Protein AF-A0A373NDH8-F1 (afdb_monomer_lite)

Structure (mmCIF, N/CA/C/O backbone):
data_AF-A0A373NDH8-F1
#
_entry.id   AF-A0A373NDH8-F1
#
loop_
_atom_site.group_PDB
_atom_site.id
_atom_site.type_symbol
_atom_site.label_atom_id
_atom_site.label_alt_id
_atom_site.label_comp_id
_atom_site.label_asym_id
_atom_site.label_entity_id
_atom_site.label_seq_id
_atom_site.pdbx_PDB_ins_code
_atom_site.Cartn_x
_atom_site.Cartn_y
_atom_site.Cartn_z
_atom_site.occupancy
_atom_site.B_iso_or_equiv
_atom_site.auth_seq_id
_atom_site.auth_comp_id
_atom_site.auth_asym_id
_atom_site.auth_atom_id
_atom_site.pdbx_PDB_model_num
ATOM 1 N N . MET A 1 1 ? 8.570 -8.769 16.911 1.00 37.03 1 MET A N 1
ATOM 2 C CA . MET A 1 1 ? 7.846 -8.116 15.784 1.00 37.03 1 MET A CA 1
ATOM 3 C C . MET A 1 1 ? 8.647 -6.934 15.225 1.00 37.03 1 MET A C 1
ATOM 5 O O . MET A 1 1 ? 8.693 -5.875 15.846 1.00 37.03 1 MET A O 1
ATOM 9 N N . LYS A 1 2 ? 9.299 -7.132 14.069 1.00 35.00 2 LYS A N 1
ATOM 10 C CA . LYS A 1 2 ? 10.273 -6.233 13.402 1.00 35.00 2 LYS A CA 1
ATOM 11 C C . LYS A 1 2 ? 9.655 -5.048 12.614 1.00 35.00 2 LYS A C 1
ATOM 13 O O . LYS A 1 2 ? 10.381 -4.286 11.983 1.00 35.00 2 LYS A O 1
ATOM 18 N N . GLU A 1 3 ? 8.338 -4.856 12.656 1.00 46.66 3 GLU A N 1
ATOM 19 C CA . GLU A 1 3 ? 7.591 -3.987 11.721 1.00 46.66 3 GLU A CA 1
ATOM 20 C C . GLU A 1 3 ? 7.877 -2.482 11.848 1.00 46.66 3 GLU A C 1
ATOM 22 O O . GLU A 1 3 ? 7.981 -1.783 10.847 1.00 46.66 3 GLU A O 1
ATOM 27 N N . GLY A 1 4 ? 8.034 -1.961 13.070 1.00 38.38 4 GLY A N 1
ATOM 28 C CA . GLY A 1 4 ? 8.279 -0.525 13.276 1.00 38.38 4 GLY A CA 1
ATOM 29 C C . GLY A 1 4 ? 9.714 -0.094 12.956 1.00 38.38 4 GLY A C 1
ATOM 30 O O . GLY A 1 4 ? 9.939 1.026 12.505 1.00 38.38 4 GLY A O 1
ATOM 31 N N . LYS A 1 5 ? 10.686 -0.995 13.155 1.00 36.66 5 LYS A N 1
ATOM 32 C CA . LYS A 1 5 ? 12.106 -0.735 12.865 1.00 36.66 5 LYS A CA 1
ATOM 33 C C . LYS A 1 5 ? 12.417 -0.865 11.372 1.00 36.66 5 LYS A C 1
ATOM 35 O O . LYS A 1 5 ? 13.258 -0.120 10.881 1.00 36.66 5 LYS A O 1
ATOM 40 N N . ARG A 1 6 ? 11.719 -1.749 10.641 1.00 44.56 6 ARG A N 1
ATOM 41 C CA . ARG A 1 6 ? 11.892 -1.872 9.186 1.00 44.56 6 ARG A CA 1
ATOM 42 C C . ARG A 1 6 ? 11.473 -0.598 8.461 1.00 44.56 6 ARG A C 1
ATOM 44 O O . ARG A 1 6 ? 12.276 -0.113 7.692 1.00 44.56 6 ARG A O 1
ATOM 51 N N . ILE A 1 7 ? 10.324 0.009 8.768 1.00 46.66 7 ILE A N 1
ATOM 52 C CA . ILE A 1 7 ? 9.865 1.237 8.082 1.00 46.66 7 ILE A CA 1
ATOM 53 C C . ILE A 1 7 ? 10.746 2.458 8.419 1.00 46.66 7 ILE A C 1
ATOM 55 O O . ILE A 1 7 ? 11.041 3.263 7.540 1.00 46.66 7 ILE A O 1
ATOM 59 N N . LYS A 1 8 ? 11.253 2.570 9.659 1.00 39.09 8 LYS A N 1
ATOM 60 C CA . LYS A 1 8 ? 12.202 3.637 10.042 1.00 39.09 8 LYS A CA 1
ATOM 61 C C . LYS A 1 8 ? 13.568 3.523 9.346 1.00 39.09 8 LYS A C 1
ATOM 63 O O . LYS A 1 8 ? 14.155 4.554 9.039 1.00 39.09 8 LYS A O 1
ATOM 68 N N . LYS A 1 9 ? 14.050 2.307 9.046 1.00 37.38 9 LYS A N 1
ATOM 69 C CA . LYS A 1 9 ? 15.328 2.084 8.335 1.00 37.38 9 LYS A CA 1
ATOM 70 C C . LYS A 1 9 ? 15.339 2.561 6.875 1.00 37.38 9 LYS A C 1
ATOM 72 O O . LYS A 1 9 ? 16.407 2.632 6.290 1.00 37.38 9 LYS A O 1
ATOM 77 N N . TRP A 1 10 ? 14.192 2.905 6.288 1.00 42.16 10 TRP A N 1
ATOM 78 C CA . TRP A 1 10 ? 14.134 3.452 4.923 1.00 42.16 10 TRP A CA 1
ATOM 79 C C . TRP A 1 10 ? 14.186 4.985 4.878 1.00 42.16 10 TRP A C 1
ATOM 81 O O . TRP A 1 10 ? 14.293 5.554 3.796 1.00 42.16 10 TRP A O 1
ATOM 91 N N . LEU A 1 11 ? 14.124 5.656 6.035 1.00 43.03 11 LEU A N 1
ATOM 92 C CA . LEU A 1 11 ? 14.184 7.119 6.147 1.00 43.03 11 LEU A CA 1
ATOM 93 C C . LEU A 1 11 ? 15.553 7.652 6.609 1.00 43.03 11 LEU A C 1
ATOM 95 O O . LEU A 1 11 ? 15.765 8.857 6.535 1.00 43.03 11 LEU A O 1
ATOM 99 N N . LEU A 1 12 ? 16.483 6.787 7.028 1.00 36.88 12 LEU A N 1
ATOM 100 C CA . LEU A 1 12 ? 17.885 7.130 7.298 1.00 36.88 12 LEU A CA 1
ATOM 101 C C . LEU A 1 12 ? 18.788 6.091 6.624 1.00 36.88 12 LEU A C 1
ATOM 103 O O . LEU A 1 12 ? 18.671 4.902 6.912 1.00 36.88 12 LEU A O 1
ATOM 107 N N . GLY A 1 13 ? 19.643 6.525 5.699 1.00 35.31 13 GLY A N 1
ATOM 108 C CA . GLY A 1 13 ? 20.589 5.650 5.004 1.00 35.31 13 GLY A CA 1
ATOM 109 C C . GLY A 1 13 ? 21.768 5.211 5.881 1.00 35.31 13 GLY A C 1
ATOM 110 O O . GLY A 1 13 ? 22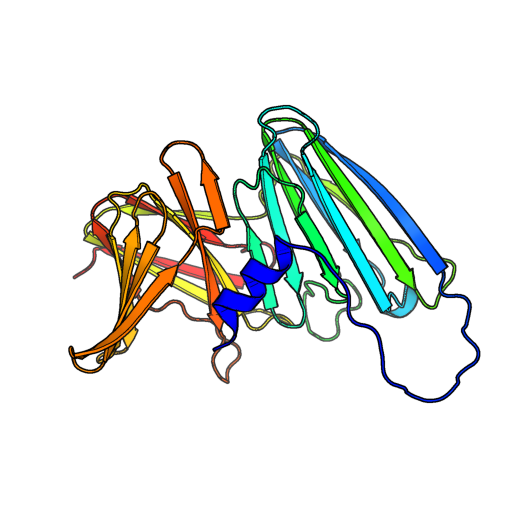.124 5.923 6.811 1.00 35.31 13 GLY A O 1
ATOM 111 N N . ALA A 1 14 ? 22.339 4.040 5.561 1.00 37.41 14 ALA A N 1
ATOM 112 C CA . ALA A 1 14 ? 23.775 3.687 5.541 1.00 37.41 14 ALA A CA 1
ATOM 113 C C . ALA A 1 14 ? 23.990 2.159 5.683 1.00 37.41 14 ALA A C 1
ATOM 115 O O . ALA A 1 14 ? 23.167 1.440 6.249 1.00 37.41 14 ALA A O 1
ATOM 116 N N . ALA A 1 15 ? 25.081 1.695 5.075 1.00 41.41 15 ALA A N 1
ATOM 117 C CA . ALA A 1 15 ? 25.461 0.327 4.721 1.00 41.41 15 ALA A CA 1
ATOM 118 C C . ALA A 1 15 ? 25.800 -0.623 5.887 1.00 41.41 15 ALA A C 1
ATOM 120 O O . ALA A 1 15 ? 26.201 -0.159 6.943 1.00 41.41 15 ALA A O 1
ATOM 121 N N . VAL A 1 16 ? 25.737 -1.944 5.626 1.00 33.56 16 VAL A N 1
ATOM 122 C CA . VAL A 1 16 ? 26.727 -2.949 6.089 1.00 33.56 16 VAL A CA 1
ATOM 123 C C . VAL A 1 16 ? 26.824 -4.077 5.041 1.00 33.56 16 VAL A C 1
ATOM 125 O O . VAL A 1 16 ? 25.804 -4.647 4.646 1.00 33.56 16 VAL A O 1
ATOM 128 N N . ALA A 1 17 ? 28.053 -4.348 4.594 1.00 37.47 17 ALA A N 1
ATOM 129 C CA . ALA A 1 17 ? 28.505 -5.394 3.668 1.00 37.47 17 ALA A CA 1
ATOM 130 C C . ALA A 1 17 ? 28.796 -6.719 4.424 1.00 37.47 17 ALA A C 1
ATOM 132 O O . ALA A 1 17 ? 29.253 -6.670 5.558 1.00 37.47 17 ALA A O 1
ATOM 133 N N . VAL A 1 18 ? 28.321 -7.867 3.915 1.00 40.75 18 VAL A N 1
ATOM 134 C CA . VAL A 1 18 ? 29.066 -8.994 3.281 1.00 40.75 18 VAL A CA 1
ATOM 135 C C . VAL A 1 18 ? 29.481 -10.115 4.251 1.00 40.75 18 VAL A C 1
ATOM 137 O O . VAL A 1 18 ? 30.232 -9.881 5.185 1.00 40.75 18 VAL A O 1
ATOM 140 N N . MET A 1 19 ? 29.065 -11.356 3.946 1.00 31.33 19 MET A N 1
ATOM 141 C CA . MET A 1 19 ? 29.970 -12.516 3.991 1.00 31.33 19 MET A CA 1
ATOM 142 C C . MET A 1 19 ? 29.522 -13.656 3.045 1.00 31.33 19 MET A C 1
ATOM 144 O O . MET A 1 19 ? 28.402 -14.155 3.129 1.00 31.33 19 MET A O 1
ATOM 148 N N . THR A 1 20 ? 30.424 -13.923 2.090 1.00 36.75 20 THR A N 1
ATOM 149 C CA . THR A 1 20 ? 30.845 -15.183 1.434 1.00 36.75 20 THR A CA 1
ATOM 150 C C . THR A 1 20 ? 29.832 -16.265 1.023 1.00 36.75 20 THR A C 1
ATOM 152 O O . THR A 1 20 ? 29.346 -17.033 1.841 1.00 36.75 20 THR A O 1
ATOM 155 N N . MET A 1 21 ? 29.686 -16.453 -0.300 1.00 38.25 21 MET A N 1
ATOM 156 C CA . MET A 1 21 ? 29.634 -17.788 -0.920 1.00 38.25 21 MET A CA 1
ATOM 157 C C . MET A 1 21 ? 30.486 -17.810 -2.198 1.00 38.25 21 MET A C 1
ATOM 159 O O . MET A 1 21 ? 30.620 -16.797 -2.883 1.00 38.25 21 MET A O 1
ATOM 163 N N . MET A 1 22 ? 31.093 -18.973 -2.428 1.00 34.41 22 MET A N 1
ATOM 164 C CA . MET A 1 22 ? 32.232 -19.276 -3.294 1.00 34.41 22 MET A CA 1
ATOM 165 C C . MET A 1 22 ? 32.081 -18.868 -4.769 1.00 34.41 22 MET A C 1
ATOM 167 O O . MET A 1 22 ? 30.992 -18.766 -5.331 1.00 34.41 22 MET A O 1
ATOM 171 N N . SER A 1 23 ? 33.248 -18.639 -5.362 1.00 42.41 23 SER A N 1
ATOM 172 C CA . SER A 1 23 ? 33.560 -18.156 -6.703 1.00 42.41 23 SER A CA 1
ATOM 173 C C . SER A 1 23 ? 32.864 -18.895 -7.850 1.00 42.41 23 SER A C 1
ATOM 175 O O . SER A 1 23 ? 33.212 -20.021 -8.189 1.00 42.41 23 SER A O 1
ATOM 177 N N . ALA A 1 24 ? 31.985 -18.169 -8.540 1.00 39.72 24 ALA A N 1
ATOM 178 C CA . ALA A 1 24 ? 31.852 -18.250 -9.988 1.00 39.72 24 ALA A CA 1
ATOM 179 C C . ALA A 1 24 ? 32.362 -16.917 -10.550 1.00 39.72 24 ALA A C 1
ATOM 181 O O . ALA A 1 24 ? 31.983 -15.857 -10.044 1.00 39.72 24 ALA A O 1
ATOM 182 N N . ILE A 1 25 ? 33.236 -16.973 -11.557 1.00 41.22 25 ILE A N 1
ATOM 183 C CA . ILE A 1 25 ? 33.722 -15.812 -12.315 1.00 41.22 25 ILE A CA 1
ATOM 184 C C . ILE A 1 25 ? 32.510 -14.912 -12.619 1.00 41.22 25 ILE A C 1
ATOM 186 O O . ILE A 1 25 ? 31.515 -15.419 -13.151 1.00 41.22 25 ILE A O 1
ATOM 190 N N . PRO A 1 26 ? 32.508 -13.619 -12.236 1.00 45.03 26 PRO A N 1
ATOM 191 C CA . PRO A 1 26 ? 31.341 -12.784 -12.439 1.00 45.03 26 PRO A CA 1
ATOM 192 C C . PRO A 1 26 ? 31.131 -12.633 -13.944 1.00 45.03 26 PRO A C 1
ATOM 194 O O . PRO A 1 26 ? 31.851 -11.894 -14.607 1.00 45.03 26 PRO A O 1
ATOM 197 N N . VAL A 1 27 ? 30.111 -13.305 -14.485 1.00 53.53 27 VAL A N 1
ATOM 198 C CA . VAL A 1 27 ? 29.465 -12.843 -15.716 1.00 53.53 27 VAL A CA 1
ATOM 199 C C . VAL A 1 27 ? 29.128 -11.387 -15.432 1.00 53.53 27 VAL A C 1
ATOM 201 O O . VAL A 1 27 ? 28.347 -11.125 -14.512 1.00 53.53 27 VAL A O 1
ATOM 204 N N . SER A 1 28 ? 29.799 -10.457 -16.112 1.00 59.28 28 SER A N 1
ATOM 205 C CA . SER A 1 28 ? 29.671 -9.024 -15.864 1.00 59.28 28 SER A CA 1
ATOM 206 C C . SER A 1 28 ? 28.186 -8.674 -15.837 1.00 59.28 28 SER A C 1
ATOM 208 O O . SER A 1 28 ? 27.472 -8.763 -16.836 1.00 59.28 28 SER A O 1
ATOM 210 N N . ALA A 1 29 ? 27.668 -8.405 -14.637 1.00 68.19 29 ALA A N 1
ATOM 211 C CA . ALA A 1 29 ? 26.237 -8.256 -14.474 1.00 68.19 29 ALA A CA 1
ATOM 212 C C . ALA A 1 29 ? 25.826 -6.965 -15.182 1.00 68.19 29 ALA A C 1
ATOM 214 O O . ALA A 1 29 ? 26.185 -5.867 -14.749 1.00 68.19 29 ALA A O 1
ATOM 215 N N . ALA A 1 30 ? 25.096 -7.090 -16.286 1.00 80.62 30 ALA A N 1
ATOM 216 C CA . ALA A 1 30 ? 24.674 -5.947 -17.065 1.00 80.62 30 ALA A CA 1
ATOM 217 C C . ALA A 1 30 ? 23.738 -5.079 -16.222 1.00 80.62 30 ALA A C 1
ATOM 219 O O . ALA A 1 30 ? 22.766 -5.560 -15.623 1.00 80.62 30 ALA A O 1
ATOM 220 N N . ARG A 1 31 ? 24.043 -3.781 -16.172 1.00 87.56 31 ARG A N 1
ATOM 221 C CA . ARG A 1 31 ? 23.206 -2.779 -15.514 1.00 87.56 31 ARG A CA 1
ATOM 222 C C . ARG A 1 31 ? 22.438 -2.014 -16.574 1.00 87.56 31 ARG A C 1
ATOM 224 O O . ARG A 1 31 ? 23.033 -1.352 -17.420 1.00 87.56 31 ARG A O 1
ATOM 231 N N . LYS A 1 32 ? 21.109 -2.065 -16.506 1.00 88.31 32 LYS A N 1
ATOM 232 C CA . LYS A 1 32 ? 20.236 -1.263 -17.364 1.00 88.31 32 LYS A CA 1
ATOM 233 C C . LYS A 1 32 ? 19.503 -0.233 -16.526 1.00 88.31 32 LYS A C 1
ATOM 235 O O . LYS A 1 32 ? 18.779 -0.581 -15.595 1.00 88.31 32 LYS A O 1
ATOM 240 N N . THR A 1 33 ? 19.671 1.029 -16.893 1.00 90.12 33 THR A N 1
ATOM 241 C CA . THR A 1 33 ? 18.943 2.142 -16.292 1.00 90.12 33 THR A CA 1
ATOM 242 C C . THR A 1 33 ? 17.841 2.590 -17.233 1.00 90.12 33 THR A C 1
ATOM 244 O O . THR A 1 33 ? 18.058 2.710 -18.439 1.00 90.12 33 THR A O 1
ATOM 247 N N . PHE A 1 34 ? 16.671 2.889 -16.684 1.00 90.38 34 PHE A N 1
ATOM 248 C CA . PHE A 1 34 ? 15.708 3.729 -17.374 1.00 90.38 34 PHE A CA 1
ATOM 249 C C . PHE A 1 34 ? 15.162 4.799 -16.441 1.00 90.38 34 PHE A C 1
ATOM 251 O O . PHE A 1 34 ? 15.033 4.605 -15.230 1.00 90.38 34 PHE A O 1
ATOM 258 N N . THR A 1 35 ? 14.791 5.910 -17.061 1.00 93.88 35 THR A N 1
ATOM 259 C CA . THR A 1 35 ? 14.117 7.025 -16.414 1.00 93.88 35 THR A CA 1
ATOM 260 C C . THR A 1 35 ? 12.807 7.297 -17.147 1.00 93.88 35 THR A C 1
ATOM 262 O O . THR A 1 35 ? 12.670 7.056 -18.356 1.00 93.88 35 THR A O 1
ATOM 265 N N . ALA A 1 36 ? 11.809 7.739 -16.399 1.00 95.19 36 ALA A N 1
ATOM 266 C CA . ALA A 1 36 ? 10.527 8.175 -16.917 1.00 95.19 36 ALA A CA 1
ATOM 267 C C . ALA A 1 36 ? 9.988 9.312 -16.056 1.00 95.19 36 ALA A C 1
ATOM 269 O O . ALA A 1 36 ? 10.181 9.325 -14.843 1.00 95.19 36 ALA A O 1
ATOM 270 N N . THR A 1 37 ? 9.265 10.226 -16.684 1.00 95.62 37 THR A N 1
ATOM 271 C CA . THR A 1 37 ? 8.587 11.322 -15.999 1.00 95.62 37 THR A CA 1
ATOM 272 C C . THR A 1 37 ? 7.088 11.066 -16.031 1.00 95.62 37 THR A C 1
ATOM 274 O O . THR A 1 37 ? 6.528 10.755 -17.080 1.00 95.62 37 THR A O 1
ATOM 277 N N . VAL A 1 38 ? 6.438 11.185 -14.878 1.00 95.75 38 VAL A N 1
ATOM 278 C CA . VAL A 1 38 ? 4.998 10.993 -14.706 1.00 95.75 38 VAL A CA 1
ATOM 279 C C . VAL A 1 38 ? 4.381 12.311 -14.276 1.00 95.75 38 VAL A C 1
ATOM 281 O O . VAL A 1 38 ? 4.697 12.850 -13.214 1.00 95.75 38 VAL A O 1
ATOM 284 N N . GLN A 1 39 ? 3.503 12.830 -15.124 1.00 95.31 39 GLN A N 1
ATOM 285 C CA . GLN A 1 39 ? 2.706 14.018 -14.841 1.00 95.31 39 GLN A CA 1
ATOM 286 C C . GLN A 1 39 ? 1.462 13.661 -14.023 1.00 95.31 39 GLN A C 1
ATOM 288 O O . GLN A 1 39 ? 0.976 12.526 -14.073 1.00 95.31 39 GLN A O 1
ATOM 293 N N . LYS A 1 40 ? 0.933 14.652 -13.298 1.00 95.06 40 LYS A N 1
ATOM 294 C CA . LYS A 1 40 ? -0.323 14.574 -12.543 1.00 95.06 40 LYS A CA 1
ATOM 295 C C . LYS A 1 40 ? -1.414 13.824 -13.320 1.00 95.06 40 LYS A C 1
ATOM 297 O O . LYS A 1 40 ? -1.685 14.122 -14.476 1.00 95.06 40 LYS A O 1
ATOM 302 N N . GLY A 1 41 ? -2.078 12.892 -12.642 1.00 92.31 41 GLY A N 1
ATOM 303 C CA . GLY A 1 41 ? -3.190 12.104 -13.176 1.00 92.31 41 GLY A CA 1
ATOM 304 C C . GLY A 1 41 ? -2.767 10.785 -13.825 1.00 92.31 41 GLY A C 1
ATOM 305 O O . GLY A 1 41 ? -3.563 9.847 -13.830 1.00 92.31 41 GLY A O 1
ATOM 306 N N . ASN A 1 42 ? -1.514 10.667 -14.274 1.00 94.81 42 ASN A N 1
ATOM 307 C CA . ASN A 1 42 ? -1.006 9.471 -14.947 1.00 94.81 42 ASN A CA 1
ATOM 308 C C . ASN A 1 42 ? -0.362 8.479 -13.958 1.00 94.81 42 ASN A C 1
ATOM 310 O O . ASN A 1 42 ? 0.212 8.887 -12.943 1.00 94.81 42 ASN A O 1
ATOM 314 N N . CYS A 1 43 ? -0.418 7.175 -14.270 1.00 95.00 43 CYS A N 1
ATOM 315 C CA . CYS A 1 43 ? 0.442 6.151 -13.652 1.00 95.00 43 CYS A CA 1
ATOM 316 C C . CYS A 1 43 ? 1.495 5.655 -14.646 1.00 95.00 43 CYS A C 1
ATOM 318 O O . CYS A 1 43 ? 1.217 5.523 -15.833 1.00 95.00 43 CYS A O 1
ATOM 320 N N . LEU A 1 44 ? 2.682 5.310 -14.152 1.00 95.94 44 LEU A N 1
ATOM 321 C CA . LEU A 1 44 ? 3.626 4.450 -14.853 1.00 95.94 44 LEU A CA 1
ATOM 322 C C . LEU A 1 44 ? 3.567 3.025 -14.305 1.00 95.94 44 LEU A C 1
ATOM 324 O O . LEU A 1 44 ? 3.838 2.807 -13.123 1.00 95.94 44 LEU A O 1
ATOM 328 N N . HIS A 1 45 ? 3.281 2.057 -15.171 1.00 95.00 45 HIS A N 1
ATOM 329 C CA . HIS A 1 45 ? 3.507 0.639 -14.900 1.00 95.00 45 HIS A CA 1
ATOM 330 C C . HIS A 1 45 ? 4.921 0.263 -15.313 1.00 95.00 45 HIS A C 1
ATOM 332 O O . HIS A 1 45 ? 5.360 0.594 -16.415 1.00 95.00 45 HIS A O 1
ATOM 338 N N . ILE A 1 46 ? 5.617 -0.454 -14.438 1.00 94.12 46 ILE A N 1
ATOM 339 C CA . ILE A 1 46 ? 6.955 -0.979 -14.689 1.00 94.12 46 ILE A CA 1
ATOM 340 C C . ILE A 1 46 ? 6.866 -2.499 -14.673 1.00 94.12 46 ILE A C 1
ATOM 342 O O . ILE A 1 46 ? 6.509 -3.082 -13.649 1.00 94.12 46 ILE A O 1
ATOM 346 N N . VAL A 1 47 ? 7.190 -3.147 -15.790 1.00 93.69 47 VAL A N 1
ATOM 347 C CA . VAL A 1 47 ? 6.920 -4.573 -16.003 1.00 93.69 47 VAL A CA 1
ATOM 348 C C . VAL A 1 47 ? 8.153 -5.286 -16.539 1.00 93.69 47 VAL A C 1
ATOM 350 O O . VAL A 1 47 ? 8.797 -4.833 -17.484 1.00 93.69 47 VAL A O 1
ATOM 353 N N . ASN A 1 48 ? 8.450 -6.443 -15.956 1.00 93.75 48 ASN A N 1
ATOM 354 C CA . ASN A 1 48 ? 9.345 -7.427 -16.539 1.00 93.75 48 ASN A CA 1
ATOM 355 C C . ASN A 1 48 ? 8.498 -8.434 -17.334 1.00 93.75 48 ASN A C 1
ATOM 357 O O . ASN A 1 48 ? 7.781 -9.245 -16.746 1.00 93.75 48 ASN A O 1
ATOM 361 N N . GLU A 1 49 ? 8.526 -8.341 -18.665 1.00 93.69 49 GLU A N 1
ATOM 362 C CA . GLU A 1 49 ? 7.717 -9.198 -19.547 1.00 93.69 49 GLU A CA 1
ATOM 363 C C . GLU A 1 49 ? 8.309 -10.597 -19.761 1.00 93.69 49 GLU A C 1
ATOM 365 O O . GLU A 1 49 ? 7.579 -11.493 -20.170 1.00 93.69 49 GLU A O 1
ATOM 370 N N . ASN A 1 50 ? 9.593 -10.796 -19.446 1.00 94.00 50 ASN A N 1
ATOM 371 C CA . ASN A 1 50 ? 10.286 -12.075 -19.587 1.00 94.00 50 ASN A CA 1
ATOM 372 C C . ASN A 1 50 ? 11.263 -12.273 -18.418 1.00 94.00 50 ASN A C 1
ATOM 374 O O . ASN A 1 50 ? 12.445 -11.954 -18.523 1.00 94.00 50 ASN A O 1
ATOM 378 N N . ILE A 1 51 ? 10.765 -12.757 -17.278 1.00 93.44 51 ILE A N 1
ATOM 379 C CA . ILE A 1 51 ? 11.528 -12.885 -16.027 1.00 93.44 51 ILE A CA 1
ATOM 380 C C . ILE A 1 51 ? 12.732 -13.817 -16.199 1.00 93.44 51 ILE A C 1
ATOM 382 O O . ILE A 1 51 ? 13.838 -13.443 -15.807 1.00 93.44 51 ILE A O 1
ATOM 386 N N . SER A 1 52 ? 12.530 -14.995 -16.790 1.00 91.94 52 SER A N 1
ATOM 387 C CA . SER A 1 52 ? 13.580 -15.991 -17.014 1.00 91.94 52 SER A CA 1
ATOM 388 C C . SER A 1 52 ? 14.627 -15.491 -18.006 1.00 91.94 52 SER A C 1
ATOM 390 O O . SER A 1 52 ? 15.820 -15.552 -17.714 1.00 91.94 52 SER A O 1
ATOM 392 N N . GLY A 1 53 ? 14.196 -14.924 -19.137 1.00 91.12 53 GLY A N 1
ATOM 393 C CA . GLY A 1 53 ? 15.092 -14.415 -20.174 1.00 91.12 53 GLY A CA 1
ATOM 394 C C . GLY A 1 53 ? 15.856 -13.163 -19.751 1.00 91.12 53 GLY A C 1
ATOM 395 O O . GLY A 1 53 ? 17.028 -13.019 -20.085 1.00 91.12 53 GLY A O 1
ATOM 396 N N . ASN A 1 54 ? 15.231 -12.278 -18.968 1.00 91.88 54 ASN A N 1
ATOM 397 C CA . ASN A 1 54 ? 15.897 -11.090 -18.442 1.00 91.88 54 ASN A CA 1
ATOM 398 C C . ASN A 1 54 ? 16.786 -11.385 -17.234 1.00 91.88 54 ASN A C 1
ATOM 400 O O . ASN A 1 54 ? 17.634 -10.552 -16.949 1.00 91.88 54 ASN A O 1
ATOM 404 N N . ALA A 1 55 ? 16.575 -12.483 -16.496 1.00 91.06 55 ALA A N 1
ATOM 405 C CA . ALA A 1 55 ? 17.389 -12.930 -15.356 1.00 91.06 55 ALA A CA 1
ATOM 406 C C . ALA A 1 55 ? 17.845 -11.805 -14.394 1.00 91.06 55 ALA A C 1
ATOM 408 O O . ALA A 1 55 ? 19.004 -11.751 -13.971 1.00 91.06 55 ALA A O 1
ATOM 409 N N . ILE A 1 56 ? 16.938 -10.873 -14.075 1.00 91.94 56 ILE A N 1
ATOM 410 C CA . ILE A 1 56 ? 17.220 -9.740 -13.184 1.00 91.94 56 ILE A CA 1
ATOM 411 C C . ILE A 1 56 ? 17.417 -10.275 -11.766 1.00 91.94 56 ILE A C 1
ATOM 413 O O . ILE A 1 56 ? 16.484 -10.805 -11.162 1.00 91.94 56 ILE A O 1
ATOM 417 N N . SER A 1 57 ? 18.622 -10.102 -11.227 1.00 91.56 57 SER A N 1
ATOM 418 C CA . SER A 1 57 ? 18.970 -10.511 -9.864 1.00 91.56 57 SER A CA 1
ATOM 419 C C . SER A 1 57 ? 18.558 -9.472 -8.824 1.00 91.56 57 SER A C 1
ATOM 421 O O . SER A 1 57 ? 18.283 -9.823 -7.678 1.00 91.56 57 SER A O 1
ATOM 423 N N . LYS A 1 58 ? 18.507 -8.194 -9.219 1.00 92.62 58 LYS A N 1
ATOM 424 C CA . LYS A 1 58 ? 18.107 -7.061 -8.379 1.00 92.62 58 LYS A CA 1
ATOM 425 C C . LYS A 1 58 ? 17.680 -5.881 -9.249 1.00 92.62 58 LYS A C 1
ATOM 427 O O . LYS A 1 58 ? 18.245 -5.650 -10.312 1.00 92.62 58 LYS A O 1
ATOM 432 N N . TYR A 1 59 ? 16.740 -5.087 -8.760 1.00 92.44 59 TYR A N 1
ATOM 433 C CA . TYR A 1 59 ? 16.456 -3.749 -9.250 1.00 92.44 59 TYR A CA 1
ATOM 434 C C . TYR A 1 59 ? 16.457 -2.728 -8.106 1.00 92.44 59 TYR A C 1
ATOM 436 O O . TYR A 1 59 ? 16.166 -3.046 -6.950 1.00 92.44 59 TYR A O 1
ATOM 444 N N . GLU A 1 60 ? 16.764 -1.483 -8.451 1.00 94.56 60 GLU A N 1
ATOM 445 C CA . GLU A 1 60 ? 16.675 -0.305 -7.595 1.00 94.56 60 GLU A CA 1
ATOM 446 C C . GLU A 1 60 ? 15.686 0.671 -8.228 1.00 94.56 60 GLU A C 1
ATOM 448 O O . GLU A 1 60 ? 15.982 1.272 -9.256 1.00 94.56 60 GLU A O 1
ATOM 453 N N . LEU A 1 61 ? 14.503 0.809 -7.637 1.00 95.12 61 LEU A N 1
ATOM 454 C CA . LEU A 1 61 ? 13.461 1.746 -8.041 1.00 95.12 61 LEU A CA 1
ATOM 455 C C . LEU A 1 61 ? 13.546 3.004 -7.178 1.00 95.12 61 LEU A C 1
ATOM 457 O O . LEU A 1 61 ? 13.487 2.923 -5.956 1.00 95.12 61 LEU A O 1
ATOM 461 N N . GLN A 1 62 ? 13.621 4.171 -7.804 1.00 97.12 62 GLN A N 1
ATOM 462 C CA . GLN A 1 62 ? 13.515 5.468 -7.155 1.00 97.12 62 GLN A CA 1
ATOM 463 C C . GLN A 1 62 ? 12.307 6.221 -7.699 1.00 97.12 62 GLN A C 1
ATOM 465 O O . GLN A 1 62 ? 12.092 6.270 -8.908 1.00 97.12 62 GLN A O 1
ATOM 470 N N . VAL A 1 63 ? 11.548 6.837 -6.799 1.00 97.25 63 VAL A N 1
ATOM 471 C CA . VAL A 1 63 ? 10.458 7.758 -7.123 1.00 97.25 63 VAL A CA 1
ATOM 472 C C . VAL A 1 63 ? 10.801 9.110 -6.525 1.00 97.25 63 VAL A C 1
ATOM 474 O O . VAL A 1 63 ? 10.985 9.225 -5.313 1.00 97.25 63 VAL A O 1
ATOM 477 N N . ILE A 1 64 ? 10.940 10.117 -7.380 1.00 97.44 64 ILE A N 1
ATOM 478 C CA . ILE A 1 64 ? 11.533 11.412 -7.061 1.00 97.44 64 ILE A CA 1
ATOM 479 C C . ILE A 1 64 ? 10.526 12.507 -7.432 1.00 97.44 64 ILE A C 1
ATOM 481 O O . ILE A 1 64 ? 10.322 12.783 -8.613 1.00 97.44 64 ILE A O 1
ATOM 485 N N . PRO A 1 65 ? 9.882 13.151 -6.449 1.00 96.94 65 PRO A N 1
ATOM 486 C CA . PRO A 1 65 ? 9.093 14.360 -6.680 1.00 96.94 65 PRO A CA 1
ATOM 487 C C . PRO A 1 65 ? 9.975 15.464 -7.287 1.00 96.94 65 PRO A C 1
ATOM 489 O O . PRO A 1 65 ? 11.029 15.763 -6.730 1.00 96.94 65 PRO A O 1
ATOM 492 N N . LYS A 1 66 ? 9.575 16.043 -8.427 1.00 97.06 66 LYS A N 1
ATOM 493 C CA . LYS A 1 66 ? 10.376 17.048 -9.161 1.00 97.06 66 LYS A CA 1
ATOM 494 C C . LYS A 1 66 ? 9.876 18.475 -8.995 1.00 97.06 66 LYS A C 1
ATOM 496 O O . LYS A 1 66 ? 10.673 19.399 -9.067 1.00 97.06 66 LYS A O 1
ATOM 501 N N . THR A 1 67 ? 8.578 18.659 -8.783 1.00 94.94 67 THR A N 1
ATOM 502 C CA . THR A 1 67 ? 7.980 19.985 -8.587 1.00 94.94 67 THR A CA 1
ATOM 503 C C . THR A 1 67 ? 7.588 20.192 -7.131 1.00 94.94 67 THR A C 1
ATOM 505 O O . THR A 1 67 ? 7.285 19.234 -6.410 1.00 94.94 67 THR A O 1
ATOM 508 N N . SER A 1 68 ? 7.521 21.453 -6.699 1.00 91.44 68 SER A N 1
ATOM 509 C CA . SER A 1 68 ? 6.941 21.785 -5.397 1.00 91.44 68 SER A CA 1
ATOM 510 C C . SER A 1 68 ? 5.511 21.239 -5.300 1.00 91.44 68 SER A C 1
ATOM 512 O O . SER A 1 68 ? 4.751 21.245 -6.269 1.00 91.44 68 SER A O 1
ATOM 514 N N . GLY A 1 69 ? 5.166 20.661 -4.150 1.00 91.38 69 GLY A N 1
ATOM 515 C CA . GLY A 1 69 ? 3.858 20.035 -3.938 1.00 91.38 69 GLY A CA 1
ATOM 516 C C . GLY A 1 69 ? 3.604 18.741 -4.729 1.00 91.38 69 GLY A C 1
ATOM 517 O O . GLY A 1 69 ? 2.474 18.236 -4.696 1.00 91.38 69 GLY A O 1
ATOM 518 N N . ALA A 1 70 ? 4.611 18.179 -5.413 1.00 96.44 70 ALA A N 1
ATOM 519 C CA . ALA A 1 70 ? 4.470 16.890 -6.079 1.00 96.44 70 ALA A CA 1
ATOM 520 C C . ALA A 1 70 ? 4.142 15.776 -5.075 1.00 96.44 70 ALA A C 1
ATOM 522 O O . ALA A 1 70 ? 4.692 15.705 -3.969 1.00 96.44 70 ALA A O 1
ATOM 523 N N . ARG A 1 71 ? 3.206 14.911 -5.470 1.00 96.19 71 ARG A N 1
ATOM 524 C CA . ARG A 1 71 ? 2.701 13.803 -4.655 1.00 96.19 71 ARG A CA 1
ATOM 525 C C . ARG A 1 71 ? 2.490 12.573 -5.504 1.00 96.19 71 ARG A C 1
ATOM 527 O O . ARG A 1 71 ? 2.031 12.695 -6.638 1.00 96.19 71 ARG A O 1
ATOM 534 N N . TYR A 1 72 ? 2.733 11.405 -4.927 1.00 96.75 72 TYR A N 1
ATOM 535 C CA . TYR A 1 72 ? 2.496 10.144 -5.614 1.00 96.75 72 TYR A CA 1
ATOM 536 C C . TYR A 1 72 ? 1.930 9.044 -4.726 1.00 96.75 72 TYR A C 1
ATOM 538 O O . TYR A 1 72 ? 2.145 9.022 -3.514 1.00 96.75 72 TYR A O 1
ATOM 546 N N . ASP A 1 73 ? 1.252 8.109 -5.381 1.00 96.75 73 ASP A N 1
ATOM 547 C CA . ASP A 1 73 ? 0.903 6.800 -4.843 1.00 96.75 73 ASP A CA 1
ATOM 548 C C . ASP A 1 73 ? 1.826 5.757 -5.473 1.00 96.75 73 ASP A C 1
ATOM 550 O O . ASP A 1 73 ? 2.209 5.882 -6.639 1.00 96.75 73 ASP A O 1
ATOM 554 N N . ILE A 1 74 ? 2.174 4.718 -4.721 1.00 95.19 74 ILE A N 1
ATOM 555 C CA . ILE A 1 74 ? 2.978 3.606 -5.230 1.00 95.19 74 ILE A CA 1
ATOM 556 C C . ILE A 1 74 ? 2.490 2.280 -4.662 1.00 95.19 74 ILE A C 1
ATOM 558 O O . ILE A 1 74 ? 2.218 2.159 -3.466 1.00 95.19 74 ILE A O 1
ATOM 562 N N . VAL A 1 75 ? 2.446 1.276 -5.532 1.00 94.69 75 VAL A N 1
ATOM 563 C CA . VAL A 1 75 ? 2.292 -0.134 -5.175 1.00 94.69 75 VAL A CA 1
ATOM 564 C C . VAL A 1 75 ? 3.450 -0.909 -5.787 1.00 94.69 75 VAL A C 1
ATOM 566 O O . VAL A 1 75 ? 3.749 -0.726 -6.967 1.00 94.69 75 VAL A O 1
ATOM 569 N N . TYR A 1 76 ? 4.115 -1.745 -4.992 1.00 92.50 76 TYR A N 1
ATOM 570 C CA . TYR A 1 76 ? 5.297 -2.505 -5.411 1.00 92.50 76 TYR A CA 1
ATOM 571 C C . TYR A 1 76 ? 5.413 -3.833 -4.659 1.00 92.50 76 TYR A C 1
ATOM 573 O O . TYR A 1 76 ? 4.943 -3.962 -3.526 1.00 92.50 76 TYR A O 1
ATOM 581 N N . ALA A 1 77 ? 6.035 -4.825 -5.293 1.00 88.25 77 ALA A N 1
ATOM 582 C CA . ALA A 1 77 ? 6.324 -6.106 -4.658 1.00 88.25 77 ALA A CA 1
ATOM 583 C C . ALA A 1 77 ? 7.613 -6.008 -3.825 1.00 88.25 77 ALA A C 1
ATOM 585 O O . ALA A 1 77 ? 8.569 -5.340 -4.231 1.00 88.25 77 ALA A O 1
ATOM 586 N N . TYR A 1 78 ? 7.639 -6.670 -2.665 1.00 87.69 78 TYR A N 1
ATOM 587 C CA . TYR A 1 78 ? 8.798 -6.760 -1.776 1.00 87.69 78 TYR A CA 1
ATOM 588 C C . TYR A 1 78 ? 8.892 -8.150 -1.140 1.00 87.69 78 TYR A C 1
ATOM 590 O O . TYR A 1 78 ? 8.096 -8.496 -0.271 1.00 87.69 78 TYR A O 1
ATOM 598 N N . GLY A 1 79 ? 9.847 -8.981 -1.569 1.00 85.38 79 GLY A N 1
ATOM 599 C CA . GLY A 1 79 ? 9.845 -10.397 -1.186 1.00 85.38 79 GLY A CA 1
ATOM 600 C C . GLY A 1 79 ? 8.531 -11.075 -1.604 1.00 85.38 79 GLY A C 1
ATOM 601 O O . GLY A 1 79 ? 8.130 -10.980 -2.766 1.00 85.38 79 GLY A O 1
ATOM 602 N N . THR A 1 80 ? 7.844 -11.704 -0.649 1.00 82.81 80 THR A N 1
ATOM 603 C CA . THR A 1 80 ? 6.506 -12.308 -0.816 1.00 82.81 80 THR A CA 1
ATOM 604 C C . THR A 1 80 ? 5.357 -11.358 -0.455 1.00 82.81 80 THR A C 1
ATOM 606 O O . THR A 1 80 ? 4.210 -11.791 -0.339 1.00 82.81 80 THR A O 1
ATOM 609 N N . GLU A 1 81 ? 5.650 -10.076 -0.228 1.00 87.62 81 GLU A N 1
ATOM 610 C CA . GLU A 1 81 ? 4.700 -9.083 0.267 1.00 87.62 81 GLU A CA 1
ATOM 611 C C . GLU A 1 81 ? 4.342 -8.053 -0.816 1.00 87.62 81 GLU A C 1
ATOM 613 O O . GLU A 1 81 ? 5.184 -7.641 -1.617 1.00 87.62 81 GLU A O 1
ATOM 618 N N . ALA A 1 82 ? 3.087 -7.603 -0.821 1.00 88.31 82 ALA A N 1
ATOM 619 C CA . ALA A 1 82 ? 2.680 -6.396 -1.533 1.00 88.31 82 ALA A CA 1
ATOM 620 C C . ALA A 1 82 ? 2.843 -5.198 -0.597 1.00 88.31 82 ALA A C 1
ATOM 622 O O . ALA A 1 82 ? 2.373 -5.227 0.539 1.00 88.31 82 ALA A O 1
ATOM 623 N N . MET A 1 83 ? 3.443 -4.122 -1.091 1.00 91.50 83 MET A N 1
ATOM 624 C CA . MET A 1 83 ? 3.601 -2.871 -0.360 1.00 91.50 83 MET A CA 1
ATOM 625 C C . MET A 1 83 ? 2.840 -1.758 -1.068 1.00 91.50 83 MET A C 1
ATOM 627 O O . MET A 1 83 ? 2.814 -1.692 -2.297 1.00 91.50 83 MET A O 1
ATOM 631 N N . ALA A 1 84 ? 2.229 -0.873 -0.284 1.00 93.81 84 ALA A N 1
ATOM 632 C CA . ALA A 1 84 ? 1.485 0.266 -0.794 1.00 93.81 84 ALA A CA 1
ATOM 633 C C . ALA A 1 84 ? 1.748 1.516 0.046 1.00 93.81 84 ALA A C 1
ATOM 635 O O . ALA A 1 84 ? 1.775 1.464 1.283 1.00 93.81 84 ALA A O 1
ATOM 636 N N . MET A 1 85 ? 1.894 2.649 -0.636 1.00 93.88 85 MET A N 1
ATOM 637 C CA . MET A 1 85 ? 1.975 3.969 -0.023 1.00 93.88 85 MET A CA 1
ATOM 638 C C . MET A 1 85 ? 1.121 4.964 -0.809 1.00 93.88 85 MET A C 1
ATOM 640 O O . MET A 1 85 ? 0.942 4.832 -2.020 1.00 93.88 85 MET A O 1
ATOM 644 N N . LYS A 1 86 ? 0.584 5.953 -0.095 1.00 95.56 86 LYS A N 1
ATOM 645 C CA . LYS A 1 86 ? -0.335 6.955 -0.629 1.00 95.56 86 LYS A CA 1
ATOM 646 C C . LYS A 1 86 ? 0.158 8.355 -0.295 1.00 95.56 86 LYS A C 1
ATOM 648 O O . LYS A 1 86 ? 0.671 8.556 0.800 1.00 95.56 86 LYS A O 1
ATOM 653 N N . ASP A 1 87 ? -0.026 9.309 -1.201 1.00 95.25 87 ASP A N 1
ATOM 654 C CA . ASP A 1 87 ? 0.291 10.730 -1.001 1.00 95.25 87 ASP A CA 1
ATOM 655 C C . ASP A 1 87 ? 1.723 10.976 -0.481 1.00 95.25 87 ASP A C 1
ATOM 657 O O . ASP A 1 87 ? 1.986 11.828 0.373 1.00 95.25 87 ASP A O 1
ATOM 661 N N . CYS A 1 88 ? 2.684 10.220 -1.007 1.00 94.62 88 CYS A N 1
ATOM 662 C CA . CYS A 1 88 ? 4.097 10.395 -0.712 1.00 94.62 88 CYS A CA 1
ATOM 663 C C . CYS A 1 88 ? 4.616 11.707 -1.311 1.00 94.62 88 CYS A C 1
ATOM 665 O O . CYS A 1 88 ? 4.336 12.027 -2.462 1.00 94.62 88 CYS A O 1
ATOM 667 N N . ARG A 1 89 ? 5.404 12.454 -0.529 1.00 94.00 89 ARG A N 1
ATOM 668 C CA . ARG A 1 89 ? 5.985 13.762 -0.910 1.00 94.00 89 ARG A CA 1
ATOM 669 C C . ARG A 1 89 ? 7.507 13.774 -0.968 1.00 94.00 89 ARG A C 1
ATOM 671 O O . ARG A 1 89 ? 8.098 14.751 -1.405 1.00 94.00 89 ARG A O 1
ATOM 678 N N . LYS A 1 90 ? 8.140 12.723 -0.454 1.00 92.81 90 LYS A N 1
ATOM 679 C CA . LYS A 1 90 ? 9.596 12.591 -0.387 1.00 92.81 90 LYS A CA 1
ATOM 680 C C . LYS A 1 90 ? 10.059 11.560 -1.402 1.00 92.81 90 LYS A C 1
ATOM 682 O O . LYS A 1 90 ? 9.271 10.715 -1.833 1.00 92.81 90 LYS A O 1
ATOM 687 N N . LYS A 1 91 ? 11.344 11.617 -1.746 1.00 94.31 91 LYS A N 1
ATOM 688 C CA . LYS A 1 91 ? 11.991 10.555 -2.510 1.00 94.31 91 LYS A CA 1
ATOM 689 C C . LYS A 1 91 ? 11.794 9.218 -1.794 1.00 94.31 91 LYS A C 1
ATOM 691 O O . LYS A 1 91 ? 12.087 9.110 -0.605 1.00 94.31 91 LYS A O 1
ATOM 696 N N . SER A 1 92 ? 11.350 8.207 -2.529 1.00 92.00 92 SER A N 1
ATOM 697 C CA . SER A 1 92 ? 11.412 6.815 -2.089 1.00 92.00 92 SER A CA 1
ATOM 698 C C . SER A 1 92 ? 12.410 6.072 -2.953 1.0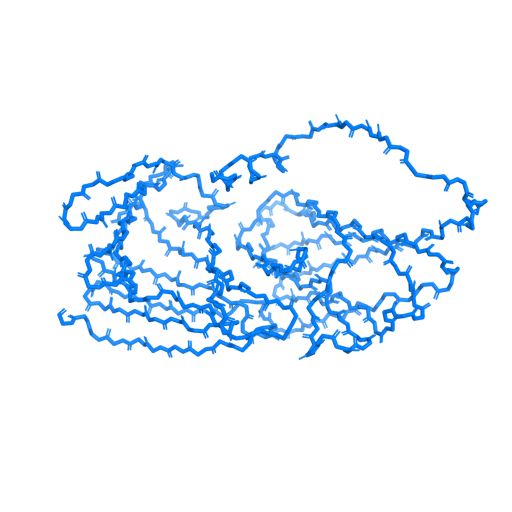0 92.00 92 SER A C 1
ATOM 700 O O . SER A 1 92 ? 12.480 6.294 -4.158 1.00 92.00 92 SER A O 1
ATOM 702 N N . SER A 1 93 ? 13.184 5.199 -2.325 1.00 93.44 93 SER A N 1
ATOM 703 C CA . SER A 1 93 ? 14.049 4.240 -3.008 1.00 93.44 93 SER A CA 1
ATOM 704 C C . SER A 1 93 ? 13.617 2.855 -2.557 1.00 93.44 93 SER A C 1
ATOM 706 O O . SER A 1 93 ? 13.220 2.721 -1.406 1.00 93.44 93 SER A O 1
ATOM 708 N N . ILE A 1 94 ? 13.643 1.864 -3.443 1.00 90.62 94 ILE A N 1
ATOM 709 C CA . ILE A 1 94 ? 13.261 0.471 -3.204 1.00 90.62 94 ILE A CA 1
ATOM 710 C C . ILE A 1 94 ? 14.290 -0.407 -3.901 1.00 90.62 94 ILE A C 1
ATOM 712 O O . ILE A 1 94 ? 14.428 -0.351 -5.117 1.00 90.62 94 ILE A O 1
ATOM 716 N N . THR A 1 95 ? 14.972 -1.248 -3.136 1.00 92.25 95 THR A N 1
ATOM 717 C CA . THR A 1 95 ? 15.878 -2.270 -3.658 1.00 92.25 95 THR A CA 1
ATOM 718 C C . THR A 1 95 ? 15.259 -3.638 -3.433 1.00 92.25 95 THR A C 1
ATOM 720 O O . THR A 1 95 ? 14.988 -3.992 -2.285 1.00 92.25 95 THR A O 1
ATOM 723 N N . ASN A 1 96 ? 15.016 -4.390 -4.505 1.00 90.31 96 ASN A N 1
ATOM 724 C CA . ASN A 1 96 ? 14.382 -5.706 -4.429 1.00 90.31 96 ASN A CA 1
ATOM 725 C C . ASN A 1 96 ? 14.622 -6.524 -5.717 1.00 90.31 96 ASN A C 1
ATOM 727 O O . ASN A 1 96 ? 15.323 -6.075 -6.616 1.00 90.31 96 ASN A O 1
ATOM 731 N N . SER A 1 97 ? 14.060 -7.726 -5.809 1.00 90.06 97 SER A N 1
ATOM 732 C CA . SER A 1 97 ? 14.127 -8.607 -6.982 1.00 90.06 97 SER A CA 1
ATOM 733 C C . SER A 1 97 ? 12.810 -9.338 -7.270 1.00 90.06 97 SER A C 1
ATOM 735 O O . SER A 1 97 ? 12.790 -10.295 -8.042 1.00 90.06 97 SER A O 1
ATOM 737 N N . THR A 1 98 ? 11.699 -8.909 -6.658 1.00 91.00 98 THR A N 1
ATOM 738 C CA . THR A 1 98 ? 10.405 -9.600 -6.770 1.00 91.00 98 THR A CA 1
ATOM 739 C C . THR A 1 98 ? 9.371 -8.818 -7.571 1.00 91.00 98 THR A C 1
ATOM 741 O O . THR A 1 98 ? 9.523 -7.632 -7.840 1.00 91.00 98 THR A O 1
ATOM 744 N N . TYR A 1 99 ? 8.316 -9.514 -7.993 1.00 92.06 99 TYR A N 1
ATOM 745 C CA . TYR A 1 99 ? 7.316 -8.990 -8.919 1.00 92.06 99 TYR A CA 1
ATOM 746 C C . TYR A 1 99 ? 5.912 -9.399 -8.478 1.00 92.06 99 TYR A C 1
ATOM 748 O O . TYR A 1 99 ? 5.732 -10.472 -7.896 1.00 92.06 99 TYR A O 1
ATOM 756 N N . PHE A 1 100 ? 4.905 -8.604 -8.830 1.00 91.50 100 PHE A N 1
ATOM 757 C CA . PHE A 1 100 ? 3.521 -9.066 -8.856 1.00 91.50 100 PHE A CA 1
ATOM 758 C C . PHE A 1 100 ? 3.317 -9.970 -10.059 1.00 91.50 100 PHE A C 1
ATOM 760 O O . PHE A 1 100 ? 3.468 -9.523 -11.198 1.00 91.50 100 PHE A O 1
ATOM 767 N N . LYS A 1 101 ? 2.977 -11.233 -9.813 1.00 91.88 101 LYS A N 1
ATOM 768 C CA . LYS A 1 101 ? 2.761 -12.234 -10.856 1.00 91.88 101 LYS A CA 1
ATOM 769 C C . LYS A 1 101 ? 1.304 -12.680 -10.867 1.00 91.88 101 LYS A C 1
ATOM 771 O O . LYS A 1 101 ? 0.641 -12.705 -9.830 1.00 91.88 101 LYS A O 1
ATOM 776 N N . ALA A 1 102 ? 0.822 -13.104 -12.033 1.00 86.44 102 ALA A N 1
ATOM 777 C CA . ALA A 1 102 ? -0.518 -13.678 -12.167 1.00 86.44 102 ALA A CA 1
ATOM 778 C C . ALA A 1 102 ? -0.653 -15.044 -11.462 1.00 86.44 102 ALA A C 1
ATOM 780 O O . ALA A 1 102 ? -1.712 -15.345 -10.919 1.00 86.44 102 ALA A O 1
ATOM 781 N N . ASN A 1 103 ? 0.427 -15.835 -11.433 1.00 86.38 103 ASN A N 1
ATOM 782 C CA . ASN A 1 103 ? 0.608 -17.073 -10.658 1.00 86.38 103 ASN A CA 1
ATOM 783 C C . ASN A 1 103 ? 2.107 -17.270 -10.333 1.00 86.38 103 ASN A C 1
ATOM 785 O O . ASN A 1 103 ? 2.961 -16.514 -10.811 1.00 86.38 103 ASN A O 1
ATOM 789 N N . ARG A 1 104 ? 2.452 -18.268 -9.507 1.00 85.94 104 ARG A N 1
ATOM 790 C CA . ARG A 1 104 ? 3.848 -18.524 -9.098 1.00 85.94 104 ARG A CA 1
ATOM 791 C C . ARG A 1 104 ? 4.764 -18.898 -10.268 1.00 85.94 104 ARG A C 1
ATOM 793 O O . ARG A 1 104 ? 5.934 -18.520 -10.232 1.00 85.94 104 ARG A O 1
ATOM 800 N N . SER A 1 105 ? 4.246 -19.552 -11.307 1.00 89.06 105 SER A N 1
ATOM 801 C CA . SER A 1 105 ? 5.006 -19.993 -12.486 1.00 89.06 105 SER A CA 1
ATOM 802 C C . SER A 1 105 ? 5.097 -18.948 -13.603 1.00 89.06 105 SER A C 1
ATOM 804 O O . SER A 1 105 ? 5.931 -19.088 -14.489 1.00 89.06 105 SER A O 1
ATOM 806 N N . ALA A 1 106 ? 4.313 -17.866 -13.555 1.00 92.56 106 ALA A N 1
ATOM 807 C CA . ALA A 1 106 ? 4.239 -16.891 -14.641 1.00 92.56 106 ALA A CA 1
ATOM 808 C C . ALA A 1 106 ? 5.617 -16.315 -15.006 1.00 92.56 106 ALA A C 1
ATOM 810 O O . ALA A 1 106 ? 6.390 -15.927 -14.131 1.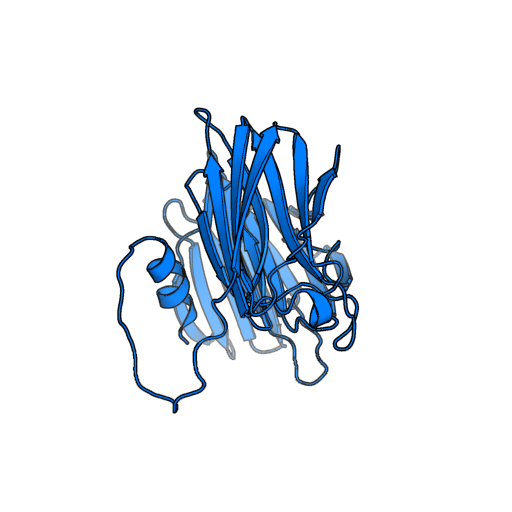00 92.56 106 ALA A O 1
ATOM 811 N N . ASN A 1 107 ? 5.917 -16.181 -16.294 1.00 93.88 107 ASN A N 1
ATOM 812 C CA . ASN A 1 107 ? 7.186 -15.599 -16.740 1.00 93.88 107 ASN A CA 1
ATOM 813 C C . ASN A 1 107 ? 7.131 -14.067 -16.918 1.00 93.88 107 ASN A C 1
ATOM 815 O O . ASN A 1 107 ? 8.045 -13.448 -17.448 1.00 93.88 107 ASN A O 1
ATOM 819 N N . ARG A 1 108 ? 6.053 -13.438 -16.451 1.00 93.38 108 ARG A N 1
ATOM 820 C CA . ARG A 1 108 ? 5.827 -11.992 -16.494 1.00 93.38 108 ARG A CA 1
ATOM 821 C C . ARG A 1 108 ? 5.466 -11.493 -15.103 1.00 93.38 108 ARG A C 1
ATOM 823 O O . ARG A 1 108 ? 4.747 -12.174 -14.367 1.00 93.38 108 ARG A O 1
ATOM 830 N N . GLY A 1 109 ? 5.918 -10.291 -14.758 1.00 93.06 109 GLY A N 1
ATOM 831 C CA . GLY A 1 109 ? 5.549 -9.672 -13.493 1.00 93.06 109 GLY A CA 1
ATOM 832 C C . GLY A 1 109 ? 5.767 -8.165 -13.433 1.00 93.06 109 GLY A C 1
ATOM 833 O O . GLY A 1 109 ? 6.654 -7.609 -14.078 1.00 93.06 109 GLY A O 1
ATOM 834 N N . ILE A 1 110 ? 4.933 -7.499 -12.640 1.00 92.62 110 ILE A N 1
ATOM 835 C CA . ILE A 1 110 ? 4.965 -6.047 -12.445 1.00 92.62 110 ILE A CA 1
ATOM 836 C C . ILE A 1 110 ? 5.906 -5.727 -11.282 1.00 92.62 110 ILE A C 1
ATOM 838 O O . ILE A 1 110 ? 5.777 -6.296 -10.201 1.00 92.62 110 ILE A O 1
ATOM 842 N N . ILE A 1 111 ? 6.841 -4.807 -11.501 1.00 91.75 111 ILE A N 1
ATOM 843 C CA . ILE A 1 111 ? 7.749 -4.280 -10.475 1.00 91.75 111 ILE A CA 1
ATOM 844 C C . ILE A 1 111 ? 6.991 -3.297 -9.575 1.00 91.75 111 ILE A C 1
ATOM 846 O O . ILE A 1 111 ? 6.993 -3.434 -8.350 1.00 91.75 111 ILE A O 1
ATOM 850 N N . ALA A 1 112 ? 6.337 -2.307 -10.191 1.00 93.50 112 ALA A N 1
ATOM 851 C CA . ALA A 1 112 ? 5.554 -1.290 -9.498 1.00 93.50 112 ALA A CA 1
ATOM 852 C C . ALA A 1 112 ? 4.545 -0.593 -10.431 1.00 93.50 112 ALA A C 1
ATOM 854 O O . ALA A 1 112 ? 4.750 -0.547 -11.647 1.00 93.50 112 ALA A O 1
ATOM 855 N N . CYS A 1 113 ? 3.512 0.023 -9.846 1.00 95.00 113 CYS A N 1
ATOM 856 C CA . CYS A 1 113 ? 2.800 1.160 -10.447 1.00 95.00 113 CYS A CA 1
ATOM 857 C C . CYS A 1 113 ? 2.940 2.372 -9.545 1.00 95.00 113 CYS A C 1
ATOM 859 O O . CYS A 1 113 ? 2.743 2.292 -8.330 1.00 95.00 113 CYS A O 1
ATOM 861 N N . VAL A 1 114 ? 3.284 3.492 -10.169 1.00 96.44 114 VAL A N 1
ATOM 862 C CA . VAL A 1 114 ? 3.476 4.781 -9.516 1.00 96.44 114 VAL A CA 1
ATOM 863 C C . VAL A 1 114 ? 2.589 5.806 -10.198 1.00 96.44 114 VAL A C 1
ATOM 865 O O . VAL A 1 114 ? 2.759 6.070 -11.388 1.00 96.44 114 VAL A O 1
ATOM 868 N N . LYS A 1 115 ? 1.668 6.405 -9.447 1.00 96.81 115 LYS A N 1
ATOM 869 C CA . LYS A 1 115 ? 0.795 7.475 -9.935 1.00 96.81 115 LYS A CA 1
ATOM 870 C C . LYS A 1 115 ? 1.236 8.813 -9.386 1.00 96.81 115 LYS A C 1
ATOM 872 O O . LYS A 1 115 ? 1.359 8.944 -8.174 1.00 96.81 115 LYS A O 1
ATOM 877 N N . ALA A 1 116 ? 1.381 9.818 -10.244 1.00 96.62 116 ALA A N 1
ATOM 878 C CA . ALA A 1 116 ? 1.506 11.196 -9.786 1.00 96.62 116 ALA A CA 1
ATOM 879 C C . ALA A 1 116 ? 0.106 11.758 -9.485 1.00 96.62 116 ALA A C 1
ATOM 881 O O . ALA A 1 116 ? -0.719 11.936 -10.379 1.00 96.62 116 ALA A O 1
ATOM 882 N N . ASN A 1 117 ? -0.182 12.043 -8.217 1.00 94.94 117 ASN A N 1
ATOM 883 C CA . ASN A 1 117 ? -1.447 12.662 -7.802 1.00 94.94 117 ASN A CA 1
ATOM 884 C C . ASN A 1 117 ? -1.428 14.183 -7.981 1.00 94.94 117 ASN A C 1
ATOM 886 O O . ASN A 1 117 ? -2.472 14.814 -8.119 1.00 94.94 117 ASN A O 1
ATOM 890 N N . SER A 1 118 ? -0.238 14.776 -7.916 1.00 95.50 118 SER A N 1
ATOM 891 C CA . SER A 1 118 ? -0.007 16.214 -8.013 1.00 95.50 118 SER A CA 1
ATOM 892 C C . SER A 1 118 ? 1.402 16.456 -8.528 1.00 95.50 118 SER A C 1
ATOM 894 O O . SER A 1 118 ? 2.308 15.695 -8.182 1.00 95.50 118 SER A O 1
ATOM 896 N N . GLY A 1 119 ? 1.587 17.530 -9.295 1.00 95.81 119 GLY A N 1
ATOM 897 C CA . GLY A 1 119 ? 2.882 17.903 -9.854 1.00 95.81 119 GLY A CA 1
ATOM 898 C C . GLY A 1 119 ? 3.488 16.830 -10.760 1.00 95.81 119 GLY A C 1
ATOM 899 O O . GLY A 1 119 ? 2.774 16.011 -11.344 1.00 95.81 119 GLY A O 1
ATOM 900 N N . THR A 1 120 ? 4.816 16.842 -10.842 1.00 97.06 120 THR A N 1
ATOM 901 C CA . THR A 1 120 ? 5.598 15.929 -11.681 1.00 97.06 120 THR A CA 1
ATOM 902 C C . THR A 1 120 ? 6.514 15.057 -10.833 1.00 97.06 120 THR A C 1
ATOM 904 O O . THR A 1 120 ? 7.135 15.522 -9.872 1.00 97.06 120 THR A O 1
ATOM 907 N N . VAL A 1 121 ? 6.609 13.781 -11.204 1.00 97.62 121 VAL A N 1
ATOM 908 C CA . VAL A 1 121 ? 7.392 12.764 -10.498 1.00 97.62 121 VAL A CA 1
ATOM 909 C C . VAL A 1 121 ? 8.294 12.038 -11.491 1.00 97.62 121 VAL A C 1
ATOM 911 O O . VAL A 1 121 ? 7.822 11.498 -12.486 1.00 97.62 121 VAL A O 1
ATOM 914 N N . GLU A 1 122 ? 9.593 12.013 -11.221 1.00 97.69 122 GLU A N 1
ATOM 915 C CA . GLU A 1 122 ? 10.571 11.217 -11.962 1.00 97.69 122 GLU A CA 1
ATOM 916 C C . GLU A 1 122 ? 10.662 9.823 -11.336 1.00 97.69 122 GLU A C 1
ATOM 918 O O . GLU A 1 122 ? 10.714 9.664 -10.115 1.00 97.69 122 GLU A O 1
ATOM 923 N N . ILE A 1 123 ? 10.692 8.803 -12.181 1.00 97.06 123 ILE A N 1
ATOM 924 C CA . ILE A 1 123 ? 10.876 7.411 -11.800 1.00 97.06 123 ILE A CA 1
ATOM 925 C C . ILE A 1 123 ? 12.148 6.922 -12.463 1.00 97.06 123 ILE A C 1
ATOM 927 O O . ILE A 1 123 ? 12.275 6.977 -13.686 1.00 97.06 123 ILE A O 1
ATOM 931 N N . ARG A 1 124 ? 13.068 6.410 -11.654 1.00 95.88 124 ARG A N 1
ATOM 932 C CA . ARG A 1 124 ? 14.321 5.817 -12.112 1.00 95.88 124 ARG A CA 1
ATOM 933 C C . ARG A 1 124 ? 14.378 4.373 -11.669 1.00 95.88 124 ARG A C 1
ATOM 935 O O . ARG A 1 124 ? 14.131 4.087 -10.502 1.00 95.88 124 ARG A O 1
ATOM 942 N N . VAL A 1 125 ? 14.730 3.472 -12.573 1.00 93.94 125 VAL A N 1
ATOM 943 C CA . VAL A 1 125 ? 14.982 2.074 -12.230 1.00 93.94 125 VAL A CA 1
ATOM 944 C C . VAL A 1 125 ? 16.325 1.660 -12.781 1.00 93.94 125 VAL A C 1
ATOM 946 O O . VAL A 1 125 ? 16.598 1.858 -13.963 1.00 93.94 125 VAL A O 1
ATOM 949 N N . VAL A 1 126 ? 17.135 1.057 -11.921 1.00 93.56 126 VAL A N 1
ATOM 950 C CA . VAL A 1 126 ? 18.387 0.406 -12.298 1.00 93.56 126 VAL A CA 1
ATOM 951 C C . VAL A 1 126 ? 18.217 -1.081 -12.062 1.00 93.56 126 VAL A C 1
ATOM 953 O O . VAL A 1 126 ? 18.041 -1.499 -10.922 1.00 93.56 126 VAL A O 1
ATOM 956 N N . ALA A 1 127 ? 18.246 -1.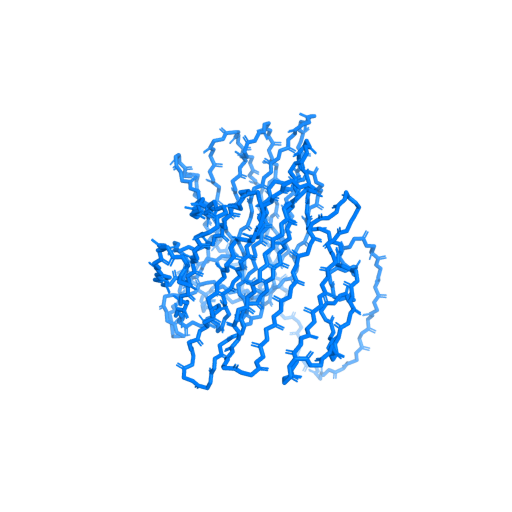882 -13.118 1.00 92.62 127 ALA A N 1
ATOM 957 C CA . ALA A 1 127 ? 18.194 -3.331 -13.017 1.00 92.62 127 ALA A CA 1
ATOM 958 C C . ALA A 1 127 ? 19.565 -3.941 -13.270 1.00 92.62 127 ALA A C 1
ATOM 960 O O . ALA A 1 127 ? 20.239 -3.590 -14.235 1.00 92.62 127 ALA A O 1
ATOM 961 N N . THR A 1 128 ? 19.938 -4.870 -12.403 1.00 93.25 128 THR A N 1
ATOM 962 C CA . THR A 1 128 ? 21.134 -5.695 -12.506 1.00 93.25 128 THR A CA 1
ATOM 963 C C . THR A 1 128 ? 20.714 -7.084 -12.961 1.00 93.25 128 THR A C 1
ATOM 965 O O . THR A 1 128 ? 19.829 -7.702 -12.361 1.00 93.25 128 THR A O 1
ATOM 968 N N . SER A 1 129 ? 21.346 -7.581 -14.017 1.00 90.81 129 SER A N 1
ATOM 969 C CA . SER A 1 129 ? 21.028 -8.873 -14.616 1.00 90.81 129 SER A CA 1
ATOM 970 C C . SER A 1 129 ? 22.278 -9.669 -14.960 1.00 90.81 129 SER A C 1
ATOM 972 O O . SER A 1 129 ? 23.333 -9.106 -15.218 1.00 90.81 129 SER A O 1
ATOM 974 N N . ARG A 1 130 ? 22.127 -10.994 -15.017 1.00 87.00 130 ARG A N 1
ATOM 975 C CA . ARG A 1 130 ? 23.130 -11.923 -15.559 1.00 87.00 130 ARG A CA 1
ATOM 976 C C . ARG A 1 130 ? 23.115 -12.008 -17.094 1.00 87.00 130 ARG A C 1
ATOM 978 O O . ARG A 1 130 ? 23.860 -12.792 -17.669 1.00 87.00 130 ARG A O 1
ATOM 985 N N . LYS A 1 131 ? 22.227 -11.268 -17.760 1.00 85.56 131 LYS A N 1
ATOM 986 C CA . LYS A 1 131 ? 22.047 -11.241 -19.216 1.00 85.56 131 LYS A CA 1
ATOM 987 C C . LYS A 1 131 ? 22.259 -9.816 -19.718 1.00 85.56 131 LYS A C 1
ATOM 989 O O . LYS A 1 131 ? 21.783 -8.869 -19.102 1.00 85.56 131 LYS A O 1
ATOM 994 N N . SER A 1 132 ? 22.938 -9.667 -20.850 1.00 79.31 132 SER A N 1
ATOM 995 C CA . SER A 1 132 ? 23.265 -8.365 -21.449 1.00 79.31 132 SER A CA 1
ATOM 996 C C . SER A 1 132 ? 22.041 -7.624 -22.004 1.00 79.31 132 SER A C 1
ATOM 998 O O . SER A 1 132 ? 21.937 -6.406 -21.875 1.00 79.31 132 SER A O 1
ATOM 1000 N N . ASN A 1 133 ? 21.063 -8.353 -22.549 1.00 82.25 133 ASN A N 1
ATOM 1001 C CA . ASN A 1 133 ? 19.924 -7.791 -23.286 1.00 82.25 133 ASN A CA 1
ATOM 1002 C C . ASN A 1 133 ? 18.652 -7.607 -22.435 1.00 82.25 133 ASN A C 1
ATOM 1004 O O . ASN A 1 133 ? 17.563 -8.028 -22.824 1.00 82.25 133 ASN A O 1
ATOM 1008 N N . VAL A 1 134 ? 18.771 -6.971 -21.265 1.00 84.56 134 VAL A N 1
ATOM 1009 C CA . VAL A 1 134 ? 17.632 -6.747 -20.353 1.00 84.56 134 VAL A CA 1
ATOM 1010 C C . VAL A 1 134 ? 16.606 -5.783 -20.950 1.00 84.56 134 VAL A C 1
ATOM 1012 O O . VAL A 1 134 ? 16.927 -4.632 -21.258 1.00 84.56 134 VAL A O 1
ATOM 1015 N N . LYS A 1 135 ? 15.340 -6.209 -21.004 1.00 86.31 135 LYS A N 1
ATOM 1016 C CA . LYS A 1 135 ? 14.200 -5.371 -21.409 1.00 86.31 135 LYS A CA 1
ATOM 1017 C C . LYS A 1 135 ? 13.217 -5.196 -20.253 1.00 86.31 135 LYS A C 1
ATOM 1019 O O . LYS A 1 135 ? 12.499 -6.128 -19.897 1.00 86.31 135 LYS A O 1
ATOM 1024 N N . ILE A 1 136 ? 13.149 -3.989 -19.689 1.00 88.12 136 ILE A N 1
ATOM 1025 C CA . ILE A 1 136 ? 12.066 -3.601 -18.774 1.00 88.12 136 ILE A CA 1
ATOM 1026 C C . ILE A 1 136 ? 11.099 -2.714 -19.533 1.00 88.12 136 ILE A C 1
ATOM 1028 O O . ILE A 1 136 ? 11.484 -1.670 -20.063 1.00 88.12 136 ILE A O 1
ATOM 1032 N N . LYS A 1 137 ? 9.834 -3.126 -19.563 1.00 90.94 137 LYS A N 1
ATOM 1033 C CA . LYS A 1 137 ? 8.777 -2.343 -20.183 1.00 90.94 137 LYS A CA 1
ATOM 1034 C C . LYS A 1 137 ? 8.255 -1.309 -19.204 1.00 90.94 137 LYS A C 1
ATOM 1036 O O . LYS A 1 137 ? 8.047 -1.582 -18.021 1.00 90.94 137 LYS A O 1
ATOM 1041 N N . LYS A 1 138 ? 8.010 -0.122 -19.739 1.00 91.19 138 LYS A N 1
ATOM 1042 C CA . LYS A 1 138 ? 7.368 0.985 -19.045 1.00 91.19 138 LYS A CA 1
ATOM 1043 C C . LYS A 1 138 ? 6.122 1.383 -19.827 1.00 91.19 138 LYS A C 1
ATOM 1045 O O . LYS A 1 138 ? 6.168 1.456 -21.053 1.00 91.19 138 LYS A O 1
ATOM 1050 N N . SER A 1 139 ? 5.004 1.592 -19.146 1.00 91.50 139 SER A N 1
ATOM 1051 C CA . SER A 1 139 ? 3.733 1.928 -19.798 1.00 91.50 139 SER A CA 1
ATOM 1052 C C . SER A 1 139 ? 3.048 3.051 -19.037 1.00 91.50 139 SER A C 1
ATOM 1054 O O . SER A 1 139 ? 2.779 2.915 -17.843 1.00 91.50 139 SER A O 1
ATOM 1056 N N . ILE A 1 140 ? 2.820 4.180 -19.711 1.00 90.12 140 ILE A N 1
ATOM 1057 C CA . ILE A 1 140 ? 2.095 5.314 -19.135 1.00 90.12 140 ILE A CA 1
ATOM 1058 C C . ILE A 1 140 ? 0.604 5.052 -19.320 1.00 90.12 140 ILE A C 1
ATOM 1060 O O . ILE A 1 140 ? 0.110 4.954 -20.438 1.00 90.12 140 ILE A O 1
ATOM 1064 N N . MET A 1 141 ? -0.100 4.949 -18.202 1.00 87.94 141 MET A N 1
ATOM 1065 C CA . MET A 1 141 ? -1.526 4.679 -18.126 1.00 87.94 141 MET A CA 1
ATOM 1066 C C . MET A 1 141 ? -2.257 5.965 -17.738 1.00 87.94 141 MET A C 1
ATOM 1068 O O . MET A 1 141 ? -2.057 6.492 -16.636 1.00 87.94 141 MET A O 1
ATOM 1072 N N . LYS A 1 142 ? -3.123 6.454 -18.628 1.00 86.88 142 LYS A N 1
ATOM 1073 C CA . LYS A 1 142 ? -4.058 7.547 -18.324 1.00 86.88 142 LYS A CA 1
ATOM 1074 C C . LYS A 1 142 ? -5.210 7.012 -17.470 1.00 86.88 142 LYS A C 1
ATOM 1076 O O . LYS A 1 142 ? -5.597 5.856 -17.615 1.00 86.88 142 LYS A O 1
ATOM 1081 N N . ASN A 1 143 ? -5.738 7.834 -16.564 1.00 80.94 143 ASN A N 1
ATOM 1082 C CA . ASN A 1 143 ? -6.898 7.528 -15.706 1.00 80.94 143 ASN A CA 1
ATOM 1083 C C . ASN A 1 143 ? -6.776 6.282 -14.804 1.00 80.94 143 ASN A C 1
ATOM 1085 O O . ASN A 1 143 ? -7.725 5.917 -14.115 1.00 80.94 143 ASN A O 1
ATOM 1089 N N . HIS A 1 144 ? -5.604 5.656 -14.732 1.00 89.69 144 HIS A N 1
ATOM 1090 C CA . HIS A 1 144 ? -5.358 4.527 -13.847 1.00 89.69 144 HIS A CA 1
ATOM 1091 C C . HIS A 1 144 ? -5.039 5.000 -12.419 1.00 89.69 144 HIS A C 1
ATOM 1093 O O . HIS A 1 144 ? -4.485 6.083 -12.192 1.00 89.69 144 HIS A O 1
ATOM 1099 N N . SER A 1 145 ? -5.373 4.177 -11.425 1.00 89.88 145 SER A N 1
ATOM 1100 C CA . SER A 1 145 ? -4.966 4.367 -10.034 1.00 89.88 145 SER A CA 1
ATOM 1101 C C . SER A 1 145 ? -4.408 3.059 -9.484 1.00 89.88 145 SER A C 1
ATOM 1103 O O . SER A 1 145 ? -5.125 2.065 -9.525 1.00 89.88 145 SER A O 1
ATOM 1105 N N . PRO A 1 146 ? -3.193 3.039 -8.900 1.00 91.94 146 PRO A N 1
ATOM 1106 C CA . PRO A 1 146 ? -2.648 1.823 -8.291 1.00 91.94 146 PRO A CA 1
ATOM 1107 C C . PRO A 1 146 ? -3.491 1.316 -7.114 1.00 91.94 146 PRO A C 1
ATOM 1109 O O . PRO A 1 146 ? -3.352 0.169 -6.694 1.00 91.94 146 PRO A O 1
ATOM 1112 N N . LEU A 1 147 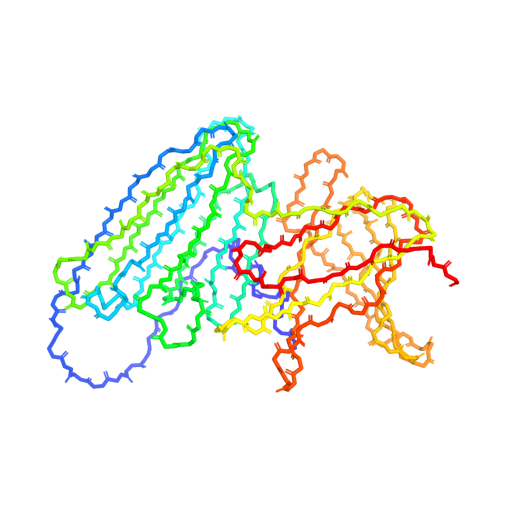? -4.320 2.192 -6.545 1.00 95.06 147 LEU A N 1
ATOM 1113 C CA . LEU A 1 147 ? -5.116 1.943 -5.358 1.00 95.06 147 LEU A CA 1
ATOM 1114 C C . LEU A 1 147 ? -6.587 2.233 -5.645 1.00 95.06 147 LEU A C 1
ATOM 1116 O O . LEU A 1 147 ? -6.928 3.341 -6.076 1.00 95.06 147 LEU A O 1
ATOM 1120 N N . LYS A 1 148 ? -7.453 1.270 -5.320 1.00 94.50 148 LYS A N 1
ATOM 1121 C CA . LYS A 1 148 ? -8.885 1.516 -5.120 1.00 94.50 148 LYS A CA 1
ATOM 1122 C C . LYS A 1 148 ? -9.119 2.074 -3.729 1.00 94.50 148 LYS A C 1
ATOM 1124 O O . LYS A 1 148 ? -8.262 1.941 -2.854 1.00 94.50 148 LYS A O 1
ATOM 1129 N N . SER A 1 149 ? -10.266 2.717 -3.531 1.00 95.25 149 SER A N 1
ATOM 1130 C CA . SER A 1 149 ? -10.615 3.349 -2.266 1.00 95.25 149 SER A CA 1
ATOM 1131 C C . SER A 1 149 ? -12.028 3.004 -1.811 1.00 95.25 149 SER A C 1
ATOM 1133 O O . SER A 1 149 ? -12.916 2.744 -2.620 1.00 95.25 149 SER A O 1
ATOM 1135 N N . GLN A 1 150 ? -12.246 3.014 -0.495 1.00 96.25 150 GLN A N 1
ATOM 1136 C CA . GLN A 1 150 ? -13.569 2.834 0.090 1.00 96.25 150 GLN A CA 1
ATOM 1137 C C . GLN A 1 150 ? -13.748 3.687 1.342 1.00 96.25 150 GLN A C 1
ATOM 1139 O O . GLN A 1 150 ? -13.027 3.539 2.329 1.00 96.25 150 GLN A O 1
ATOM 1144 N N . LYS A 1 151 ? -14.738 4.584 1.301 1.00 96.94 151 LYS A N 1
ATOM 1145 C CA . LYS A 1 151 ? -15.064 5.514 2.389 1.00 96.94 151 LYS A CA 1
ATOM 1146 C C . LYS A 1 151 ? -16.082 4.899 3.354 1.00 96.94 151 LYS A C 1
ATOM 1148 O O . LYS A 1 151 ? -17.154 4.444 2.940 1.00 96.94 151 LYS A O 1
ATOM 1153 N N . VAL A 1 152 ? -15.775 4.918 4.648 1.00 97.38 152 VAL A N 1
ATOM 1154 C CA . VAL A 1 152 ? -16.561 4.317 5.734 1.00 97.38 152 VAL A CA 1
ATOM 1155 C C . VAL A 1 152 ? -16.730 5.340 6.856 1.00 97.38 152 VAL A C 1
ATOM 1157 O O . VAL A 1 152 ? -15.759 5.867 7.390 1.00 97.38 152 VAL A O 1
ATOM 1160 N N . THR A 1 153 ? -17.976 5.654 7.187 1.00 96.69 153 THR A N 1
ATOM 1161 C CA . THR A 1 153 ? -18.348 6.634 8.216 1.00 96.69 153 THR A CA 1
ATOM 1162 C C . THR A 1 153 ? -18.615 5.951 9.559 1.00 96.69 153 THR A C 1
ATOM 1164 O O . THR A 1 153 ? -18.746 4.725 9.624 1.00 96.69 153 THR A O 1
ATOM 1167 N N . LYS A 1 154 ? -18.705 6.741 10.639 1.00 96.56 154 LYS A N 1
ATOM 1168 C CA . LYS A 1 154 ? -19.104 6.281 11.981 1.00 96.56 154 LYS A CA 1
ATOM 1169 C C . LYS A 1 154 ? -20.302 5.321 11.928 1.00 96.56 154 LYS A C 1
ATOM 1171 O O . LYS A 1 154 ? -21.263 5.560 11.203 1.00 96.56 154 LYS A O 1
ATOM 1176 N N . GLY A 1 155 ? -20.235 4.252 12.722 1.00 93.75 155 GLY A N 1
ATOM 1177 C CA . GLY A 1 155 ? -21.310 3.258 12.834 1.00 93.75 155 GLY A CA 1
ATOM 1178 C C . GLY A 1 155 ? -21.364 2.279 11.660 1.00 93.75 155 GLY A C 1
ATOM 1179 O O . GLY A 1 155 ? -22.277 1.466 11.568 1.00 93.75 155 GLY A O 1
ATOM 1180 N N . ARG A 1 156 ? -20.387 2.330 10.750 1.00 96.81 156 ARG A N 1
ATOM 1181 C CA . ARG A 1 156 ? -20.248 1.374 9.651 1.00 96.81 156 ARG A CA 1
ATOM 1182 C C . ARG A 1 156 ? -18.979 0.555 9.797 1.00 96.81 156 ARG A C 1
ATOM 1184 O O . ARG A 1 156 ? -18.007 0.977 10.434 1.00 96.81 156 ARG A O 1
ATOM 1191 N N . LYS A 1 157 ? -18.997 -0.614 9.167 1.00 95.44 157 LYS A N 1
ATOM 1192 C CA . LYS A 1 157 ? -17.860 -1.524 9.102 1.00 95.44 157 LYS A CA 1
ATOM 1193 C C . LYS A 1 157 ? -17.535 -1.930 7.673 1.00 95.44 157 LYS A C 1
ATOM 1195 O O . LYS A 1 157 ? -18.414 -1.930 6.811 1.00 95.44 157 LYS A O 1
ATOM 1200 N N . LEU A 1 158 ? -16.267 -2.254 7.458 1.00 96.94 158 LEU A N 1
ATOM 1201 C CA . LEU A 1 158 ? -15.722 -2.824 6.233 1.00 96.94 158 LEU A CA 1
ATOM 1202 C C . LEU A 1 158 ? -14.891 -4.047 6.599 1.00 96.94 158 LEU A C 1
ATOM 1204 O O . LEU A 1 158 ? -14.097 -3.995 7.536 1.00 96.94 158 LEU A O 1
ATOM 1208 N N . TRP A 1 159 ? -15.014 -5.106 5.818 1.00 96.19 159 TRP A N 1
ATOM 1209 C CA . TRP A 1 159 ? -14.027 -6.174 5.796 1.00 96.19 159 TRP A CA 1
ATOM 1210 C C . TRP A 1 159 ? -13.491 -6.329 4.375 1.00 96.19 159 TRP A C 1
ATOM 1212 O O . TRP A 1 159 ? -14.215 -6.092 3.410 1.00 96.19 159 TRP A O 1
ATOM 1222 N N . LEU A 1 160 ? -12.222 -6.712 4.254 1.00 95.50 160 LEU A N 1
ATOM 1223 C CA . LEU A 1 160 ? -11.576 -7.047 2.992 1.00 95.50 160 LEU A CA 1
ATOM 1224 C C . LEU A 1 160 ? -10.901 -8.417 3.116 1.00 95.50 160 LEU A C 1
ATOM 1226 O O . LEU A 1 160 ? -10.291 -8.740 4.143 1.00 95.50 160 LEU A O 1
ATOM 1230 N N . LYS A 1 161 ? -10.988 -9.210 2.052 1.00 93.56 161 LYS A N 1
ATOM 1231 C CA . LYS A 1 161 ? -10.239 -10.451 1.854 1.00 93.56 161 LYS A CA 1
ATOM 1232 C C . LYS A 1 161 ? -9.383 -10.297 0.608 1.00 93.56 161 LYS A C 1
ATOM 1234 O O . LYS A 1 161 ? -9.902 -10.097 -0.487 1.00 93.56 161 LYS A O 1
ATOM 1239 N N . GLY A 1 162 ? -8.075 -10.385 0.792 1.00 89.94 162 GLY A N 1
ATOM 1240 C CA . GLY A 1 162 ? -7.104 -10.476 -0.282 1.00 89.94 162 GLY A CA 1
ATOM 1241 C C . GLY A 1 162 ? -6.750 -11.933 -0.540 1.00 89.94 162 GLY A C 1
ATOM 1242 O O . GLY A 1 162 ? -6.423 -12.676 0.386 1.00 89.94 162 GLY A O 1
ATOM 1243 N N . THR A 1 163 ? -6.784 -12.320 -1.806 1.00 82.94 163 THR A N 1
ATOM 1244 C CA . THR A 1 163 ? -6.152 -13.535 -2.311 1.00 82.94 163 THR A CA 1
ATOM 1245 C C . THR A 1 163 ? -5.171 -13.124 -3.398 1.00 82.94 163 THR A C 1
ATOM 1247 O O . THR A 1 163 ? -5.426 -12.218 -4.196 1.00 82.94 163 THR A O 1
ATOM 1250 N N . GLY A 1 164 ? -3.995 -13.727 -3.378 1.00 69.75 164 GLY A N 1
ATOM 1251 C CA . GLY A 1 164 ? -2.896 -13.348 -4.250 1.00 69.75 164 GLY A CA 1
ATOM 1252 C C . GLY A 1 164 ? -2.180 -14.585 -4.749 1.00 69.75 164 GLY A C 1
ATOM 1253 O O . GLY A 1 164 ? -2.247 -15.646 -4.137 1.00 69.75 164 GLY A O 1
ATOM 1254 N N . SER A 1 165 ? -1.527 -14.455 -5.899 1.00 72.38 165 SER A N 1
ATOM 1255 C CA . SER A 1 165 ? -0.949 -15.605 -6.586 1.00 72.38 165 SER A CA 1
ATOM 1256 C C . SER A 1 165 ? 0.415 -15.997 -5.991 1.00 72.38 165 SER A C 1
ATOM 1258 O O . SER A 1 165 ? 0.578 -17.078 -5.427 1.00 72.38 165 SER A O 1
ATOM 1260 N N . ASN A 1 166 ? 1.389 -15.084 -6.042 1.00 84.19 166 ASN A N 1
ATOM 1261 C CA . ASN A 1 166 ? 2.722 -15.225 -5.457 1.00 84.19 166 ASN A CA 1
ATOM 1262 C C . ASN A 1 166 ? 2.931 -14.298 -4.252 1.00 84.19 166 ASN A C 1
ATOM 1264 O O . ASN A 1 166 ? 3.953 -14.393 -3.578 1.00 84.19 166 ASN A O 1
ATOM 1268 N N . ILE A 1 167 ? 1.970 -13.410 -4.001 1.00 85.44 167 ILE A N 1
ATOM 1269 C CA . ILE A 1 167 ? 1.948 -12.503 -2.863 1.00 85.44 167 ILE A CA 1
ATOM 1270 C C . ILE A 1 167 ? 0.929 -13.000 -1.852 1.00 85.44 167 ILE A C 1
ATOM 1272 O O . ILE A 1 167 ? -0.227 -13.247 -2.193 1.00 85.44 167 ILE A O 1
ATOM 1276 N N . THR A 1 168 ? 1.367 -13.118 -0.605 1.00 83.19 168 THR A N 1
ATOM 1277 C CA . THR A 1 168 ? 0.580 -13.694 0.490 1.00 83.19 168 THR A CA 1
ATOM 1278 C C . THR A 1 168 ? 0.085 -12.639 1.472 1.00 83.19 168 THR A C 1
ATOM 1280 O O . THR A 1 168 ? -0.417 -12.967 2.540 1.00 83.19 168 THR A O 1
ATOM 1283 N N . THR A 1 169 ? 0.223 -11.355 1.154 1.00 90.06 169 THR A N 1
ATOM 1284 C CA . THR A 1 169 ? -0.209 -10.269 2.035 1.00 90.06 169 THR A CA 1
ATOM 1285 C C . THR A 1 169 ? -1.122 -9.290 1.314 1.00 90.06 169 THR A C 1
ATOM 1287 O O . THR A 1 169 ? -1.021 -9.084 0.105 1.00 90.06 169 THR A O 1
ATOM 1290 N N . LEU A 1 170 ? -2.020 -8.667 2.075 1.00 92.25 170 LEU A N 1
ATOM 1291 C CA . LEU A 1 170 ? -2.852 -7.560 1.614 1.00 92.25 170 LEU A CA 1
ATOM 1292 C C . LEU A 1 170 ? -2.356 -6.267 2.277 1.00 92.25 170 LEU A C 1
ATOM 1294 O O . LEU A 1 170 ? -2.564 -6.095 3.480 1.00 92.25 170 LEU A O 1
ATOM 1298 N N . PRO A 1 171 ? -1.702 -5.347 1.548 1.00 92.94 171 PRO A N 1
ATOM 1299 C CA . PRO A 1 171 ? -1.407 -4.028 2.069 1.00 92.94 171 PRO A CA 1
ATOM 1300 C C . PRO A 1 171 ? -2.693 -3.216 2.102 1.00 92.94 171 PRO A C 1
ATOM 1302 O O . PRO A 1 171 ? -3.482 -3.203 1.153 1.00 92.94 171 PRO A O 1
ATOM 1305 N N . LEU A 1 172 ? -2.876 -2.516 3.208 1.00 95.31 172 LEU A N 1
ATOM 1306 C CA . LEU A 1 172 ? -4.023 -1.671 3.446 1.00 95.31 172 LEU A CA 1
ATOM 1307 C C . LEU A 1 172 ? -3.536 -0.321 3.952 1.00 95.31 172 LEU A C 1
ATOM 1309 O O . LEU A 1 172 ? -2.791 -0.235 4.929 1.00 95.31 172 LEU A O 1
ATOM 1313 N N . ILE A 1 173 ? -3.991 0.743 3.302 1.00 97.06 173 ILE A N 1
ATOM 1314 C CA . ILE A 1 173 ? -3.771 2.103 3.778 1.00 97.06 173 ILE A CA 1
ATOM 1315 C C . ILE A 1 173 ? -5.073 2.598 4.379 1.00 97.06 173 ILE A C 1
ATOM 1317 O O . ILE A 1 173 ? -6.120 2.579 3.738 1.00 97.06 173 ILE A O 1
ATOM 1321 N N . ILE A 1 174 ? -4.998 3.061 5.614 1.00 97.06 174 ILE A N 1
ATOM 1322 C CA . ILE A 1 174 ? -6.116 3.589 6.379 1.00 97.06 174 ILE A CA 1
ATOM 1323 C C . ILE A 1 174 ? -5.872 5.084 6.529 1.00 97.06 174 ILE A C 1
ATOM 1325 O O . ILE A 1 174 ? -4.866 5.491 7.118 1.00 97.06 174 ILE A O 1
ATOM 1329 N N . SER A 1 175 ? -6.775 5.906 5.995 1.00 97.56 175 SER A N 1
ATOM 1330 C CA . SER A 1 175 ? -6.671 7.358 6.102 1.00 97.56 175 SER A CA 1
ATOM 1331 C C . SER A 1 175 ? -7.803 7.975 6.902 1.00 97.56 175 SER A C 1
ATOM 1333 O O . SER A 1 175 ? -8.967 7.619 6.711 1.00 97.56 175 SER A O 1
ATOM 1335 N N . GLY A 1 176 ? -7.466 8.982 7.694 1.00 97.19 176 GLY A N 1
ATOM 1336 C CA . GLY A 1 176 ? -8.412 9.803 8.439 1.00 97.19 176 GLY A CA 1
ATOM 1337 C C . GLY A 1 176 ? -7.730 11.056 8.973 1.00 97.19 176 GLY A C 1
ATOM 1338 O O . GLY A 1 176 ? -6.506 11.178 8.907 1.00 97.19 176 GLY A O 1
ATOM 1339 N N . ASN A 1 177 ? -8.512 11.994 9.500 1.00 96.56 177 ASN A N 1
ATOM 1340 C CA . ASN A 1 177 ? -7.962 13.121 10.253 1.00 96.56 177 ASN A CA 1
ATOM 1341 C C . ASN A 1 177 ? -7.610 12.700 11.696 1.00 96.56 177 ASN A C 1
ATOM 1343 O O . ASN A 1 177 ? -7.898 11.582 12.126 1.00 96.56 177 ASN A O 1
ATOM 1347 N N . SER A 1 178 ? -7.009 13.606 12.468 1.00 94.56 178 SER A N 1
ATOM 1348 C CA . SER A 1 178 ? -6.586 13.381 13.862 1.00 94.56 178 SER A CA 1
ATOM 1349 C C . SER A 1 178 ? -7.733 13.199 14.869 1.00 94.56 178 SER A C 1
ATOM 1351 O O . SER A 1 178 ? -7.491 13.100 16.073 1.00 94.56 178 SER A O 1
ATOM 1353 N N . THR A 1 179 ? -8.989 13.173 14.414 1.00 92.94 179 THR A N 1
ATOM 1354 C CA . THR A 1 179 ? -10.150 12.922 15.272 1.00 92.94 179 THR A CA 1
ATOM 1355 C C . THR A 1 179 ? -10.738 11.530 15.060 1.00 92.94 179 THR A C 1
ATOM 1357 O O . THR A 1 179 ? -11.567 11.102 15.865 1.00 92.94 179 THR A O 1
ATOM 1360 N N . VAL A 1 180 ? -10.296 10.801 14.035 1.00 97.12 180 VAL A N 1
ATOM 1361 C CA . VAL A 1 180 ? -10.808 9.478 13.677 1.00 97.12 180 VAL A CA 1
ATOM 1362 C C . VAL A 1 180 ? -10.442 8.409 14.708 1.00 97.12 180 VAL A C 1
ATOM 1364 O O . VAL A 1 180 ? -9.326 8.355 15.227 1.00 97.12 180 VAL A O 1
ATOM 1367 N N . VAL A 1 181 ? -11.392 7.504 14.951 1.00 97.88 181 VAL A N 1
ATOM 1368 C CA . VAL A 1 181 ? -11.192 6.296 15.760 1.00 97.88 181 VAL A CA 1
ATOM 1369 C C . VAL A 1 181 ? -11.770 5.093 15.028 1.00 97.88 181 VAL A C 1
ATOM 1371 O O . VAL A 1 181 ? -12.933 5.120 14.615 1.00 97.88 181 VAL A O 1
ATOM 1374 N N . MET A 1 182 ? -10.997 4.012 14.941 1.00 96.81 182 MET A N 1
ATOM 1375 C CA . MET A 1 182 ? -11.484 2.708 14.487 1.00 96.81 182 MET A CA 1
ATOM 1376 C C . MET A 1 182 ? -11.147 1.580 15.442 1.00 96.81 182 MET A C 1
ATOM 1378 O O . MET A 1 182 ? -10.191 1.629 16.218 1.00 96.81 182 MET A O 1
ATOM 1382 N N . GLN A 1 183 ? -11.930 0.524 15.296 1.00 97.44 183 GLN A N 1
ATOM 1383 C CA . GLN A 1 183 ? -11.700 -0.771 15.894 1.00 97.44 183 GLN A CA 1
ATOM 1384 C C . GLN A 1 183 ? -11.641 -1.819 14.788 1.00 97.44 183 GLN A C 1
ATOM 1386 O O . GLN A 1 183 ? -12.454 -1.790 13.874 1.00 97.44 183 GLN A O 1
ATOM 1391 N N . ARG A 1 184 ? -10.697 -2.747 14.868 1.00 96.69 184 ARG A N 1
ATOM 1392 C CA . ARG A 1 184 ? -10.620 -3.920 14.001 1.00 96.69 184 ARG A CA 1
ATOM 1393 C C . ARG A 1 184 ? -10.838 -5.156 14.860 1.00 96.69 184 ARG A C 1
ATOM 1395 O O . ARG A 1 184 ? -10.009 -5.448 15.720 1.00 96.69 184 ARG A O 1
ATOM 1402 N N . ASN A 1 185 ? -11.933 -5.869 14.640 1.00 95.69 185 ASN A N 1
ATOM 1403 C CA . ASN A 1 185 ? -12.196 -7.132 15.321 1.00 95.69 185 ASN A CA 1
ATOM 1404 C C . ASN A 1 185 ? -11.421 -8.245 14.614 1.00 95.69 185 ASN A C 1
ATOM 1406 O O . ASN A 1 185 ? -11.620 -8.476 13.421 1.00 95.69 185 ASN A O 1
ATOM 1410 N N . LEU A 1 186 ? -10.525 -8.907 15.347 1.00 91.06 186 LEU A N 1
ATOM 1411 C CA . LEU A 1 186 ? -9.708 -10.004 14.825 1.00 91.06 186 LEU A CA 1
ATOM 1412 C C . LEU A 1 186 ? -10.444 -11.341 14.955 1.00 91.06 186 LEU A C 1
ATOM 1414 O O . LEU A 1 186 ? -10.401 -12.160 14.044 1.00 91.06 186 LEU A O 1
ATOM 1418 N N . ASN A 1 187 ? -11.109 -11.546 16.092 1.00 90.75 187 ASN A N 1
ATOM 1419 C CA . ASN A 1 187 ? -11.973 -12.687 16.398 1.00 90.75 187 ASN A CA 1
ATOM 1420 C C . ASN A 1 187 ? -12.922 -12.314 17.560 1.00 90.75 187 ASN A C 1
ATOM 1422 O O . ASN A 1 187 ? -12.941 -11.156 17.980 1.00 90.75 187 ASN A O 1
ATOM 1426 N N . LYS A 1 188 ? -13.689 -13.282 18.088 1.00 91.19 188 LYS A N 1
ATOM 1427 C CA . LYS A 1 188 ? -14.651 -13.077 19.194 1.00 91.19 188 LYS A CA 1
ATOM 1428 C C . LYS A 1 188 ? -14.019 -12.447 20.4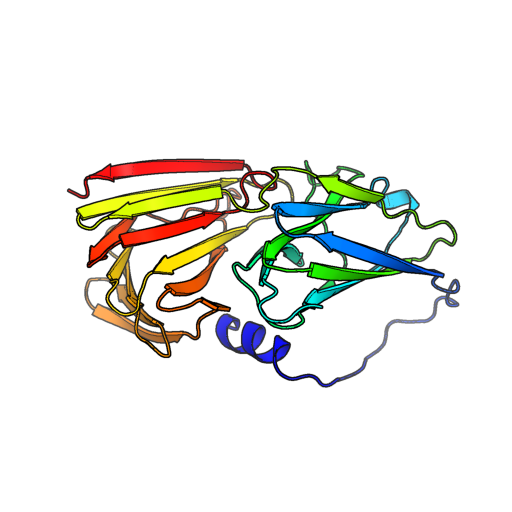44 1.00 91.19 188 LYS A C 1
ATOM 1430 O O . LYS A 1 188 ? -14.666 -11.667 21.130 1.00 91.19 188 LYS A O 1
ATOM 1435 N N . ASN A 1 189 ? -12.750 -12.749 20.702 1.00 95.31 189 ASN A N 1
ATOM 1436 C CA . ASN A 1 189 ? -12.069 -12.427 21.952 1.00 95.31 189 ASN A CA 1
ATOM 1437 C C . ASN A 1 189 ? -10.994 -11.346 21.801 1.00 95.31 189 ASN A C 1
ATOM 1439 O O . ASN A 1 189 ? -10.432 -10.896 22.797 1.00 95.31 189 ASN A O 1
ATOM 1443 N N . ALA A 1 190 ? -10.660 -10.940 20.576 1.00 96.44 190 ALA A N 1
ATOM 1444 C CA . ALA A 1 190 ? -9.546 -10.045 20.315 1.00 96.44 190 ALA A CA 1
ATOM 1445 C C . ALA A 1 190 ? -9.904 -8.948 19.317 1.00 96.44 190 ALA A C 1
ATOM 1447 O O . ALA A 1 190 ? -10.431 -9.198 18.229 1.00 96.44 190 ALA A O 1
ATOM 1448 N N . PHE A 1 191 ? -9.515 -7.723 19.661 1.00 97.25 191 PHE A N 1
ATOM 1449 C CA . PHE A 1 191 ? -9.657 -6.566 18.792 1.00 97.25 191 PHE A CA 1
ATOM 1450 C C . PHE A 1 191 ? -8.467 -5.619 18.920 1.00 97.25 191 PHE A C 1
ATOM 1452 O O . PHE A 1 191 ? -7.713 -5.611 19.896 1.00 97.25 191 PHE A O 1
ATOM 1459 N N . GLU A 1 192 ? -8.314 -4.789 17.902 1.00 97.31 192 GLU A N 1
ATOM 1460 C CA . GLU A 1 192 ? -7.331 -3.721 17.838 1.00 97.31 192 GLU A CA 1
ATOM 1461 C C . GLU A 1 192 ? -8.056 -2.382 17.758 1.00 97.31 192 GLU A C 1
ATOM 1463 O O . GLU A 1 192 ? -9.083 -2.260 17.092 1.00 97.31 192 GLU A O 1
ATOM 1468 N N . ARG A 1 193 ? -7.523 -1.362 18.423 1.00 97.81 193 ARG A N 1
ATOM 1469 C CA . ARG A 1 193 ? -8.051 -0.000 18.405 1.00 97.81 193 ARG A CA 1
ATOM 1470 C C . ARG A 1 193 ? -6.992 0.955 17.885 1.00 97.81 193 ARG A C 1
ATOM 1472 O O . ARG A 1 193 ? -5.841 0.907 18.323 1.00 97.81 193 ARG A O 1
ATOM 1479 N N . TYR A 1 194 ? -7.419 1.826 16.983 1.00 97.69 194 TYR A N 1
ATOM 1480 C CA . TYR A 1 194 ? -6.579 2.782 16.285 1.00 97.69 194 TYR A CA 1
ATOM 1481 C C . TYR A 1 194 ? -7.206 4.162 16.467 1.00 97.69 194 TYR A C 1
ATOM 1483 O O . TYR A 1 194 ? -8.242 4.460 15.868 1.00 97.69 194 TYR A O 1
ATOM 1491 N N . ASP A 1 195 ? -6.590 4.994 17.302 1.00 97.81 195 ASP A N 1
ATOM 1492 C CA . ASP A 1 195 ? -6.988 6.394 17.429 1.00 97.81 195 ASP A CA 1
ATOM 1493 C C . ASP A 1 195 ? -5.978 7.234 16.654 1.00 97.81 195 ASP A C 1
ATOM 1495 O O . ASP A 1 195 ? -4.788 7.265 16.985 1.00 97.81 195 ASP A O 1
ATOM 1499 N N . PHE A 1 196 ? -6.447 7.911 15.616 1.00 97.56 196 PHE A N 1
ATOM 1500 C CA . PHE A 1 196 ? -5.616 8.821 14.851 1.00 97.56 196 PHE A CA 1
ATOM 1501 C C . PHE A 1 196 ? -5.389 10.060 15.715 1.00 97.56 196 PHE A C 1
ATOM 1503 O O . PHE A 1 196 ? -6.338 10.623 16.250 1.00 97.56 196 PHE A O 1
ATOM 1510 N N . LYS A 1 197 ? -4.131 10.457 15.901 1.00 95.50 197 LYS A N 1
ATOM 1511 C CA . LYS A 1 197 ? -3.734 11.739 16.500 1.00 95.50 197 LYS A CA 1
ATOM 1512 C C . LYS A 1 197 ? -2.868 12.498 15.511 1.00 95.50 197 LYS A C 1
ATOM 1514 O O . LYS A 1 197 ? -2.542 11.985 14.445 1.00 95.50 197 LYS A O 1
ATOM 1519 N N . ASP A 1 198 ? -2.514 13.729 15.842 1.00 89.31 198 ASP A N 1
ATOM 1520 C CA . ASP A 1 198 ? -1.809 14.596 14.905 1.00 89.31 198 ASP A CA 1
ATOM 1521 C C . ASP A 1 198 ? -0.451 14.019 14.450 1.00 89.31 198 ASP A C 1
ATOM 1523 O O . ASP A 1 198 ? -0.235 13.803 13.256 1.00 89.31 198 ASP A O 1
ATOM 1527 N N . LYS A 1 199 ? 0.423 13.670 15.405 1.00 89.75 199 LYS A N 1
ATOM 1528 C CA . LYS A 1 199 ? 1.792 13.185 15.132 1.00 89.75 199 LYS A CA 1
ATOM 1529 C C . LYS A 1 199 ? 1.901 11.671 14.926 1.00 89.75 199 LYS A C 1
ATOM 1531 O O . LYS A 1 199 ? 2.797 11.194 14.232 1.00 89.75 199 LYS A O 1
ATOM 1536 N N . TYR A 1 200 ? 1.017 10.897 15.545 1.00 94.19 200 TYR A N 1
ATOM 1537 C CA . TYR A 1 200 ? 1.049 9.435 15.519 1.00 94.19 200 TYR A CA 1
ATOM 1538 C C . TYR A 1 200 ? -0.358 8.858 15.618 1.00 94.19 200 TYR A C 1
ATOM 1540 O O . TYR A 1 200 ? -1.311 9.530 15.998 1.00 94.19 200 TYR A O 1
ATOM 1548 N N . MET A 1 201 ? -0.469 7.573 15.332 1.00 96.44 201 MET A N 1
ATOM 1549 C CA . MET A 1 201 ? -1.657 6.782 15.584 1.00 96.44 201 MET A CA 1
ATOM 1550 C C . MET A 1 201 ? -1.454 5.948 16.851 1.00 96.44 201 MET A C 1
ATOM 1552 O O . MET A 1 201 ? -0.499 5.168 16.953 1.00 96.44 201 MET A O 1
ATOM 1556 N N . TYR A 1 202 ? -2.356 6.089 17.819 1.00 97.00 202 TYR A N 1
ATOM 1557 C CA . TYR A 1 202 ? -2.375 5.251 19.012 1.00 97.00 202 TYR A CA 1
ATOM 1558 C C . TYR A 1 202 ? -2.959 3.884 18.682 1.00 97.00 202 TYR A C 1
ATOM 1560 O O . TYR A 1 202 ? -4.167 3.728 18.510 1.00 97.00 202 TYR A O 1
ATOM 1568 N N . PHE A 1 203 ? -2.080 2.889 18.628 1.00 97.31 203 PHE A N 1
ATOM 1569 C CA . PHE A 1 203 ? -2.422 1.489 18.449 1.00 97.31 203 PHE A CA 1
ATOM 1570 C C . PHE A 1 203 ? -2.537 0.795 19.802 1.00 97.31 203 PHE A C 1
ATOM 1572 O O . PHE A 1 203 ? -1.603 0.836 20.610 1.00 97.31 203 PHE A O 1
ATOM 1579 N N . ARG A 1 204 ? -3.647 0.095 20.033 1.00 97.81 204 ARG A N 1
ATOM 1580 C CA . ARG A 1 204 ? -3.819 -0.800 21.181 1.00 97.81 204 ARG A CA 1
ATOM 1581 C C . ARG A 1 204 ? -4.399 -2.131 20.731 1.00 97.81 204 ARG A C 1
ATOM 1583 O O . ARG A 1 204 ? -5.275 -2.143 19.874 1.00 97.81 204 ARG A O 1
ATOM 1590 N N . ARG A 1 205 ? -3.952 -3.228 21.340 1.00 97.75 205 ARG A N 1
ATOM 1591 C CA . ARG A 1 205 ? -4.539 -4.563 21.162 1.00 97.75 205 ARG A CA 1
ATOM 1592 C C . ARG A 1 205 ? -5.143 -5.036 22.473 1.00 97.75 205 ARG A C 1
ATOM 1594 O O . ARG A 1 205 ? -4.551 -4.817 23.531 1.00 97.75 205 ARG A O 1
ATOM 1601 N N . TYR A 1 206 ? -6.294 -5.681 22.368 1.00 98.00 206 TYR A N 1
ATOM 1602 C CA . TYR A 1 206 ? -7.040 -6.257 23.472 1.00 98.00 206 TYR A CA 1
ATOM 1603 C C . TYR A 1 206 ? -7.306 -7.735 23.188 1.00 98.00 206 TYR A C 1
ATOM 1605 O O . TYR A 1 206 ? -7.579 -8.105 22.045 1.00 98.00 206 TYR A O 1
ATOM 1613 N N . VAL A 1 207 ? -7.197 -8.565 24.222 1.00 97.75 207 VAL A N 1
ATOM 1614 C CA . VAL A 1 207 ? -7.549 -9.990 24.218 1.00 97.75 207 VAL A CA 1
ATOM 1615 C C . VAL A 1 207 ? -8.319 -10.260 25.505 1.00 97.75 207 VAL A C 1
ATOM 1617 O O . VAL A 1 207 ? -7.860 -9.859 26.572 1.00 97.75 207 VAL A O 1
ATOM 1620 N N . ASN A 1 208 ? -9.492 -10.883 25.408 1.00 96.38 208 ASN A N 1
ATOM 1621 C CA . ASN A 1 208 ? -10.416 -11.094 26.528 1.00 96.38 208 ASN A CA 1
ATOM 1622 C C . ASN A 1 208 ? -10.665 -9.789 27.304 1.00 96.38 208 ASN A C 1
ATOM 1624 O O . ASN A 1 208 ? -10.535 -9.739 28.523 1.00 96.38 208 ASN A O 1
ATOM 1628 N N . ASN A 1 209 ? -10.906 -8.695 26.571 1.00 93.31 209 ASN A N 1
ATOM 1629 C CA . ASN A 1 209 ? -11.062 -7.325 27.083 1.00 93.31 209 ASN A CA 1
ATOM 1630 C C . ASN A 1 209 ? -9.869 -6.744 27.868 1.00 93.31 209 ASN A C 1
ATOM 1632 O O . ASN A 1 209 ? -9.893 -5.571 28.238 1.00 93.31 209 ASN A O 1
ATOM 1636 N N . LYS A 1 210 ? -8.771 -7.487 28.037 1.00 96.81 210 LYS A N 1
ATOM 1637 C CA . LYS A 1 210 ? -7.535 -7.000 28.656 1.00 96.81 210 LYS A CA 1
ATOM 1638 C C . LYS A 1 210 ? -6.600 -6.432 27.595 1.00 96.81 210 LYS A C 1
ATOM 1640 O O . LYS A 1 210 ? -6.397 -7.022 26.533 1.00 96.81 210 LYS A O 1
ATOM 1645 N N . ARG A 1 211 ? -6.014 -5.263 27.862 1.00 97.69 211 ARG A N 1
ATOM 1646 C CA . ARG A 1 211 ? -5.064 -4.619 26.942 1.00 97.69 211 ARG A CA 1
ATOM 1647 C C . ARG A 1 211 ? -3.734 -5.374 26.958 1.00 97.69 211 ARG A C 1
ATOM 1649 O O . ARG A 1 211 ? -3.029 -5.337 27.956 1.00 97.69 211 ARG A O 1
ATOM 1656 N N . THR A 1 212 ? -3.359 -5.971 25.832 1.00 97.62 212 THR A N 1
ATOM 1657 C CA . THR A 1 212 ? -2.116 -6.749 25.680 1.00 97.62 212 THR A CA 1
ATOM 1658 C C . THR A 1 212 ? -1.019 -6.003 24.925 1.00 97.62 212 THR A C 1
ATOM 1660 O O . THR A 1 212 ? 0.146 -6.383 24.981 1.00 97.62 212 THR A O 1
ATOM 1663 N N . MET A 1 213 ? -1.352 -4.925 24.205 1.00 96.81 213 MET A N 1
ATOM 1664 C CA . MET A 1 213 ? -0.355 -4.105 23.511 1.00 96.81 213 MET A CA 1
ATOM 1665 C C . MET A 1 213 ? -0.767 -2.636 23.467 1.00 96.81 213 MET A C 1
ATOM 1667 O O . MET A 1 213 ? -1.941 -2.318 23.279 1.00 96.81 213 MET A O 1
ATOM 1671 N N . LYS A 1 214 ? 0.221 -1.741 23.557 1.00 97.00 214 LYS A N 1
ATOM 1672 C CA . LYS A 1 214 ? 0.095 -0.301 23.296 1.00 97.00 214 LYS A CA 1
ATOM 1673 C C . LYS A 1 214 ? 1.329 0.177 22.533 1.00 97.00 214 LYS A C 1
ATOM 1675 O O . LYS A 1 214 ? 2.447 -0.082 22.964 1.00 97.00 214 LYS A O 1
ATOM 1680 N N . LYS A 1 215 ? 1.136 0.851 21.396 1.00 96.00 215 LYS A N 1
ATOM 1681 C CA . LYS A 1 215 ? 2.217 1.436 20.586 1.00 96.00 215 LYS A CA 1
ATOM 1682 C C . LYS A 1 215 ? 1.762 2.738 19.938 1.00 96.00 215 LYS A C 1
ATOM 1684 O O . LYS A 1 215 ? 0.635 2.830 19.463 1.00 96.00 215 LYS A O 1
ATOM 1689 N N . ASN A 1 216 ? 2.674 3.694 19.819 1.00 96.12 216 ASN A N 1
ATOM 1690 C CA . ASN A 1 216 ? 2.479 4.861 18.965 1.00 96.12 216 ASN A CA 1
ATOM 1691 C C . ASN A 1 216 ? 3.081 4.529 17.598 1.00 96.12 216 ASN A C 1
ATOM 1693 O O . ASN A 1 216 ? 4.266 4.201 17.501 1.00 96.12 216 ASN A O 1
ATOM 1697 N N . ARG A 1 217 ? 2.261 4.534 16.546 1.00 93.81 217 ARG A N 1
ATOM 1698 C CA . ARG A 1 217 ? 2.703 4.241 15.179 1.00 93.81 217 ARG A CA 1
ATOM 1699 C C . ARG A 1 217 ? 2.812 5.542 14.395 1.00 93.81 217 ARG A C 1
ATOM 1701 O O . ARG A 1 217 ? 1.876 6.335 14.382 1.00 93.81 217 ARG A O 1
ATOM 1708 N N . SER A 1 218 ? 3.946 5.751 13.740 1.00 93.38 218 SER A N 1
ATOM 1709 C CA . SER A 1 218 ? 4.101 6.843 12.780 1.00 93.38 218 SER A CA 1
ATOM 1710 C C . SER A 1 218 ? 3.219 6.603 11.558 1.00 93.38 218 SER A C 1
ATOM 1712 O O . SER A 1 218 ? 2.971 5.458 11.172 1.00 93.38 218 SER A O 1
ATOM 1714 N N . TYR A 1 219 ? 2.773 7.689 10.940 1.00 93.88 219 TYR A N 1
ATOM 1715 C CA . TYR A 1 219 ? 2.104 7.632 9.648 1.00 93.88 219 TYR A CA 1
ATOM 1716 C C . TYR A 1 219 ? 3.110 7.374 8.527 1.00 93.88 219 TYR A C 1
ATOM 1718 O O . TYR A 1 219 ? 4.264 7.793 8.613 1.00 93.88 219 TYR A O 1
ATOM 1726 N N . ALA A 1 220 ? 2.660 6.692 7.476 1.00 91.06 220 ALA A N 1
ATOM 1727 C CA . ALA A 1 220 ? 3.446 6.505 6.260 1.00 91.06 220 ALA A CA 1
ATOM 1728 C C . ALA A 1 220 ? 3.591 7.832 5.496 1.00 91.06 220 ALA A C 1
ATOM 1730 O O . ALA A 1 220 ? 4.638 8.116 4.919 1.00 91.06 220 ALA A O 1
ATOM 1731 N N . SER A 1 221 ? 2.546 8.660 5.530 1.00 92.81 221 SER A N 1
ATOM 1732 C CA . SER A 1 221 ? 2.509 9.993 4.932 1.00 92.81 221 SER A CA 1
ATOM 1733 C C . SER A 1 221 ? 1.372 10.829 5.540 1.00 92.81 221 SER A C 1
ATOM 1735 O O . SER A 1 221 ? 0.548 10.334 6.320 1.00 92.81 221 SER A O 1
ATOM 1737 N N . ALA A 1 222 ? 1.322 12.113 5.185 1.00 92.75 222 ALA A N 1
ATOM 1738 C CA . ALA A 1 222 ? 0.260 13.035 5.572 1.00 92.75 222 ALA A CA 1
ATOM 1739 C C . ALA A 1 222 ? 0.044 14.098 4.483 1.00 92.75 222 ALA A C 1
ATOM 1741 O O . ALA A 1 222 ? 0.997 14.524 3.824 1.00 92.75 222 ALA A O 1
ATOM 1742 N N . TYR A 1 223 ? -1.201 14.550 4.333 1.00 91.62 223 TYR A N 1
ATOM 1743 C CA . TYR A 1 223 ? -1.569 15.656 3.450 1.00 91.62 223 TYR A CA 1
ATOM 1744 C C . TYR A 1 223 ? -2.680 16.495 4.086 1.00 91.62 223 TYR A C 1
ATOM 1746 O O . TYR A 1 223 ? -3.753 15.978 4.403 1.00 91.62 223 TYR A O 1
ATOM 1754 N N . GLY A 1 224 ? -2.408 17.785 4.303 1.00 92.19 224 GLY A N 1
ATOM 1755 C CA . GLY A 1 224 ? -3.285 18.655 5.086 1.00 92.19 224 GLY A CA 1
ATOM 1756 C C . GLY A 1 224 ? -3.565 18.057 6.468 1.00 92.19 224 GLY A C 1
ATOM 1757 O O . GLY A 1 224 ? -2.649 17.621 7.170 1.00 92.19 224 GLY A O 1
ATOM 1758 N N . SER A 1 225 ? -4.841 17.960 6.837 1.00 94.12 225 SER A N 1
ATOM 1759 C CA . SER A 1 225 ? -5.297 17.303 8.071 1.00 94.12 225 SER A CA 1
ATOM 1760 C C . SER A 1 225 ? -5.395 15.774 7.964 1.00 94.12 225 SER A C 1
ATOM 1762 O O . SER A 1 225 ? -5.581 15.101 8.978 1.00 94.12 225 SER A O 1
ATOM 1764 N N . THR A 1 226 ? -5.239 15.203 6.765 1.00 96.12 226 THR A N 1
ATOM 1765 C CA . THR A 1 226 ? -5.333 13.756 6.541 1.00 96.12 226 THR A CA 1
ATOM 1766 C C . THR A 1 226 ? -4.018 13.072 6.892 1.00 96.12 226 THR A C 1
ATOM 1768 O O . THR A 1 226 ? -2.923 13.545 6.570 1.00 96.12 226 THR A O 1
ATOM 1771 N N . ARG A 1 227 ? -4.122 11.935 7.572 1.00 96.62 227 ARG A N 1
ATOM 1772 C CA . ARG A 1 227 ? -3.012 11.067 7.954 1.00 96.62 227 ARG A CA 1
ATOM 1773 C C . ARG A 1 227 ? -3.206 9.705 7.307 1.00 96.62 227 ARG A C 1
ATOM 1775 O O . ARG A 1 227 ? -4.330 9.208 7.282 1.00 96.62 227 ARG A O 1
ATOM 1782 N N . TYR A 1 228 ? -2.128 9.101 6.817 1.00 96.19 228 TYR A N 1
ATOM 1783 C CA . TYR A 1 228 ? -2.165 7.802 6.148 1.00 96.19 228 TYR A CA 1
ATOM 1784 C C . TYR A 1 228 ? -1.352 6.792 6.946 1.00 96.19 228 TYR A C 1
ATOM 1786 O O . TYR A 1 228 ? -0.125 6.875 7.038 1.00 96.19 228 TYR A O 1
ATOM 1794 N N . TYR A 1 229 ? -2.039 5.827 7.541 1.00 95.62 229 TYR A N 1
ATOM 1795 C CA . TYR A 1 229 ? -1.415 4.694 8.202 1.00 95.62 229 TYR A CA 1
ATOM 1796 C C . TYR A 1 229 ? -1.387 3.505 7.242 1.00 95.62 229 TYR A C 1
ATOM 1798 O O . TYR A 1 229 ? -2.419 3.141 6.690 1.00 95.62 229 TYR A O 1
ATOM 1806 N N . SER A 1 230 ? -0.213 2.911 7.032 1.00 92.62 230 SER A N 1
ATOM 1807 C CA . SER A 1 230 ? -0.065 1.698 6.224 1.00 92.62 230 SER A CA 1
ATOM 1808 C C . SER A 1 230 ? 0.091 0.496 7.149 1.00 92.62 230 SER A C 1
ATOM 1810 O O . SER A 1 230 ? 0.902 0.523 8.083 1.00 92.62 230 SER A O 1
ATOM 1812 N N . CYS A 1 231 ? -0.692 -0.550 6.906 1.00 90.81 231 CYS A N 1
ATOM 1813 C CA . CYS A 1 231 ? -0.545 -1.837 7.564 1.00 90.81 231 CYS A CA 1
ATOM 1814 C C . CYS A 1 231 ? -0.545 -2.971 6.543 1.00 90.81 231 CYS A C 1
ATOM 1816 O O . CYS A 1 231 ? -1.094 -2.865 5.447 1.00 90.81 231 CYS A O 1
ATOM 1818 N N . LEU A 1 232 ? 0.098 -4.067 6.929 1.00 91.81 232 LEU A N 1
ATOM 1819 C CA . LEU A 1 232 ? 0.191 -5.265 6.120 1.00 91.81 232 LEU A CA 1
ATOM 1820 C C . LEU A 1 232 ? -0.623 -6.365 6.787 1.00 91.81 232 LEU A C 1
ATOM 1822 O O . LEU A 1 232 ? -0.402 -6.690 7.954 1.00 91.81 232 LEU A O 1
ATOM 1826 N N . ILE A 1 233 ? -1.591 -6.908 6.060 1.00 92.81 233 ILE A N 1
ATOM 1827 C CA . ILE A 1 233 ? -2.450 -7.981 6.546 1.00 92.81 233 ILE A CA 1
ATOM 1828 C C . ILE A 1 233 ? -1.847 -9.307 6.077 1.00 92.81 233 ILE A C 1
ATOM 1830 O O . ILE A 1 233 ? -1.803 -9.542 4.866 1.00 92.81 233 ILE A O 1
ATOM 1834 N N . PRO A 1 234 ? -1.363 -10.163 6.992 1.00 90.69 234 PRO A N 1
ATOM 1835 C CA . PRO A 1 234 ? -0.798 -11.449 6.611 1.00 90.69 234 PRO A CA 1
ATOM 1836 C C . PRO A 1 234 ? -1.897 -12.413 6.155 1.00 90.69 234 PRO A C 1
ATOM 1838 O O . PRO A 1 234 ? -3.026 -12.361 6.655 1.00 90.69 234 PRO A O 1
ATOM 1841 N N . ALA A 1 235 ? -1.558 -13.313 5.234 1.00 89.06 235 ALA A N 1
ATOM 1842 C CA . ALA A 1 235 ? -2.394 -14.467 4.946 1.00 89.06 235 ALA A CA 1
ATOM 1843 C C . ALA A 1 235 ? -2.364 -15.498 6.074 1.00 89.06 235 ALA A C 1
ATOM 1845 O O . ALA A 1 235 ? -1.381 -15.641 6.802 1.00 89.06 235 ALA A O 1
ATOM 1846 N N . ASN A 1 236 ? -3.454 -16.253 6.172 1.00 87.88 236 ASN A N 1
ATOM 1847 C CA . ASN A 1 236 ? -3.485 -17.514 6.899 1.00 87.88 236 ASN A CA 1
ATOM 1848 C C . ASN A 1 236 ? -2.780 -18.638 6.108 1.00 87.88 236 ASN A C 1
ATOM 1850 O O . ASN A 1 236 ? -2.305 -18.436 4.989 1.00 87.88 236 ASN A O 1
ATOM 1854 N N . SER A 1 237 ? -2.766 -19.850 6.669 1.00 85.62 237 SER A N 1
ATOM 1855 C CA . SER A 1 237 ? -2.193 -21.050 6.035 1.00 85.62 237 SER A CA 1
ATOM 1856 C C . SER A 1 237 ? -2.803 -21.394 4.671 1.00 85.62 237 SER A C 1
ATOM 1858 O O . SER A 1 237 ? -2.152 -22.038 3.858 1.00 85.62 237 SER A O 1
ATOM 1860 N N . LYS A 1 238 ? -4.022 -20.921 4.384 1.00 85.00 238 LYS A N 1
ATOM 1861 C CA . LYS A 1 238 ? -4.713 -21.103 3.099 1.00 85.00 238 LYS A CA 1
ATOM 1862 C C . LYS A 1 238 ? -4.393 -19.996 2.083 1.00 85.00 238 LYS A C 1
ATOM 1864 O O . LYS A 1 238 ? -5.046 -19.911 1.049 1.00 85.00 238 LYS A O 1
ATOM 1869 N N . GLY A 1 239 ? -3.439 -19.108 2.376 1.00 85.69 239 GLY A N 1
ATOM 1870 C CA . GLY A 1 239 ? -3.064 -18.006 1.483 1.00 85.69 239 GLY A CA 1
ATOM 1871 C C . GLY A 1 239 ? -4.077 -16.855 1.434 1.00 85.69 239 GLY A C 1
ATOM 1872 O O . GLY A 1 239 ? -3.995 -16.007 0.547 1.00 85.69 239 GLY A O 1
ATOM 1873 N N . VAL A 1 240 ? -5.023 -16.797 2.379 1.00 89.31 240 VAL A N 1
ATOM 1874 C CA . VAL A 1 240 ? -6.064 -15.760 2.433 1.00 89.31 240 VAL A CA 1
ATOM 1875 C C . VAL A 1 240 ? -5.706 -14.704 3.473 1.00 89.31 240 VAL A C 1
ATOM 1877 O O . VAL A 1 240 ? -5.634 -15.002 4.667 1.00 89.31 240 VAL A O 1
ATOM 1880 N N . ALA A 1 241 ? -5.535 -13.456 3.036 1.00 92.31 241 ALA A N 1
ATOM 1881 C CA . ALA A 1 241 ? -5.315 -12.306 3.909 1.00 92.31 241 ALA A CA 1
ATOM 1882 C C . ALA A 1 241 ? -6.651 -11.651 4.268 1.00 92.31 241 ALA A C 1
ATOM 1884 O O . ALA A 1 241 ? -7.313 -11.061 3.415 1.00 92.31 241 ALA A O 1
ATOM 1885 N N . TYR A 1 242 ? -7.055 -11.742 5.536 1.00 93.50 242 TYR A N 1
ATOM 1886 C CA . TYR A 1 242 ? -8.334 -11.213 6.010 1.00 93.50 242 TYR A CA 1
ATOM 1887 C C . TYR A 1 242 ? -8.148 -10.060 6.996 1.00 93.50 242 TYR A C 1
ATOM 1889 O O . TYR A 1 242 ? -7.446 -10.176 8.005 1.00 93.50 242 TYR A O 1
ATOM 1897 N N . THR A 1 243 ? -8.813 -8.933 6.735 1.00 94.19 243 THR A N 1
ATOM 1898 C CA . THR A 1 243 ? -8.743 -7.772 7.629 1.00 94.19 243 THR A CA 1
ATOM 1899 C C . THR A 1 243 ? -9.529 -7.962 8.918 1.00 94.19 243 THR A C 1
ATOM 1901 O O . THR A 1 243 ? -9.331 -7.181 9.834 1.00 94.19 243 THR A O 1
ATOM 1904 N N . GLY A 1 244 ? -10.446 -8.920 9.034 1.00 93.62 244 GLY A N 1
ATOM 1905 C CA . GLY A 1 244 ? -11.462 -8.818 10.087 1.00 93.62 244 GLY A CA 1
ATOM 1906 C C . GLY A 1 244 ? -12.413 -7.638 9.853 1.00 93.62 244 GLY A C 1
ATOM 1907 O O . GLY A 1 244 ? -12.283 -6.898 8.871 1.00 93.62 244 GLY A O 1
ATOM 1908 N N . ASP A 1 245 ? -13.359 -7.456 10.772 1.00 95.38 245 ASP A N 1
ATOM 1909 C CA . ASP A 1 245 ? -14.332 -6.362 10.710 1.00 95.38 245 ASP A CA 1
ATOM 1910 C C . ASP A 1 245 ? -13.678 -5.056 11.188 1.00 95.38 245 ASP A C 1
ATOM 1912 O O . ASP A 1 245 ? -13.385 -4.884 12.374 1.00 95.38 245 ASP A O 1
ATOM 1916 N N . MET A 1 246 ? -13.458 -4.118 10.267 1.00 96.88 246 MET A N 1
ATOM 1917 C CA . MET A 1 246 ? -12.929 -2.782 10.545 1.00 96.88 246 MET A CA 1
ATOM 1918 C C . MET A 1 246 ? -14.086 -1.802 10.731 1.00 96.88 246 MET A C 1
ATOM 1920 O O . MET A 1 246 ? -14.732 -1.378 9.776 1.00 96.88 246 MET A O 1
ATOM 1924 N N . ILE A 1 247 ? -14.359 -1.454 11.980 1.00 97.31 247 ILE A N 1
ATOM 1925 C CA . ILE A 1 247 ? -15.472 -0.622 12.424 1.00 97.31 247 ILE A CA 1
ATOM 1926 C C . ILE A 1 247 ? -14.981 0.808 12.641 1.00 97.31 247 ILE A C 1
ATOM 1928 O O . ILE A 1 247 ? -14.073 1.054 13.440 1.00 97.31 247 ILE A O 1
ATOM 1932 N N . THR A 1 248 ? -15.635 1.774 12.000 1.00 97.75 248 THR A N 1
ATOM 1933 C CA . THR A 1 248 ? -15.386 3.197 12.264 1.00 97.75 248 THR A CA 1
ATOM 1934 C C . THR A 1 248 ? -16.197 3.631 13.483 1.00 97.75 248 THR A C 1
ATOM 1936 O O . THR A 1 248 ? -17.428 3.658 13.453 1.00 97.75 248 THR A O 1
ATOM 1939 N N . LYS A 1 249 ? -15.511 3.969 14.577 1.00 97.50 249 LYS A N 1
ATOM 1940 C CA . LYS A 1 249 ? -16.129 4.376 15.851 1.00 97.50 249 LYS A CA 1
ATOM 1941 C C . LYS A 1 249 ? -16.326 5.892 15.939 1.00 97.50 249 LYS A C 1
ATOM 1943 O O . LYS A 1 249 ? -17.288 6.344 16.554 1.00 97.50 249 LYS A O 1
ATOM 1948 N N . ARG A 1 250 ? -15.452 6.681 15.304 1.00 97.56 250 ARG A N 1
ATOM 1949 C CA . ARG A 1 250 ? -15.582 8.143 15.202 1.00 97.56 250 ARG A CA 1
ATOM 1950 C C . ARG A 1 250 ? -15.013 8.657 13.883 1.00 97.56 250 ARG A C 1
ATOM 1952 O O . ARG A 1 250 ? -13.969 8.181 13.444 1.00 97.56 250 ARG A O 1
ATOM 1959 N N . GLY A 1 251 ? -15.670 9.662 13.306 1.00 96.50 251 GLY A N 1
ATOM 1960 C CA . GLY A 1 251 ? -15.239 10.328 12.078 1.00 96.50 251 GLY A CA 1
ATOM 1961 C C . GLY A 1 251 ? -15.513 9.509 10.815 1.00 96.50 251 GLY A C 1
ATOM 1962 O O . GLY A 1 251 ? -16.458 8.720 10.760 1.00 96.50 251 GLY A O 1
ATOM 1963 N N . THR A 1 252 ? -14.682 9.730 9.797 1.00 97.44 252 THR A N 1
ATOM 1964 C CA . THR A 1 252 ? -14.754 9.038 8.507 1.00 97.44 252 THR A CA 1
ATOM 1965 C C . THR A 1 252 ? -13.380 8.533 8.104 1.00 97.44 252 THR A C 1
ATOM 1967 O O . THR A 1 252 ? -12.409 9.286 8.132 1.00 97.44 252 THR A O 1
ATOM 1970 N N . ILE A 1 253 ? -13.321 7.271 7.694 1.00 97.94 253 ILE A N 1
ATOM 1971 C CA . ILE A 1 253 ? -12.111 6.605 7.223 1.00 97.94 253 ILE A CA 1
ATOM 1972 C C . ILE A 1 253 ? -12.222 6.354 5.732 1.00 97.94 253 ILE A C 1
ATOM 1974 O O . ILE A 1 253 ? -13.286 5.993 5.235 1.00 97.94 253 ILE A O 1
ATOM 1978 N N . THR A 1 254 ? -11.110 6.505 5.022 1.00 97.81 254 THR A N 1
ATOM 1979 C CA . THR A 1 254 ? -10.971 5.956 3.671 1.00 97.81 254 THR A CA 1
ATOM 1980 C C . THR A 1 254 ? -9.906 4.873 3.687 1.00 97.81 254 THR A C 1
ATOM 1982 O O . THR A 1 254 ? -8.784 5.100 4.136 1.00 97.81 254 THR A O 1
ATOM 1985 N N . TYR A 1 255 ? -10.281 3.686 3.230 1.00 97.62 255 TYR A N 1
ATOM 1986 C CA . TYR A 1 255 ? -9.386 2.550 3.054 1.00 97.62 255 TYR A CA 1
ATOM 1987 C C . TYR A 1 255 ? -8.882 2.534 1.617 1.00 97.62 255 TYR A C 1
ATOM 1989 O O . TYR A 1 255 ? -9.685 2.749 0.715 1.00 97.62 255 TYR A O 1
ATOM 1997 N N . TYR A 1 256 ? -7.598 2.253 1.401 1.00 97.25 256 TYR A N 1
ATOM 1998 C CA . TYR A 1 256 ? -7.017 2.080 0.072 1.00 97.25 256 TYR A CA 1
ATOM 1999 C C . TYR A 1 256 ? -6.284 0.750 -0.048 1.00 97.25 256 TYR A C 1
ATOM 2001 O O . TYR A 1 256 ? -5.562 0.359 0.872 1.00 97.25 256 TYR A O 1
ATOM 2009 N N . TYR A 1 257 ? -6.457 0.077 -1.184 1.00 94.44 257 TYR A N 1
ATOM 2010 C CA . TYR A 1 257 ? -5.914 -1.260 -1.431 1.00 94.44 257 TYR A CA 1
ATOM 2011 C C . TYR A 1 257 ? -5.642 -1.505 -2.933 1.00 94.44 257 TYR A C 1
ATOM 2013 O O . TYR A 1 257 ? -6.334 -0.938 -3.784 1.00 94.44 257 TYR A O 1
ATOM 2021 N N . PRO A 1 258 ? -4.648 -2.343 -3.287 1.00 90.25 258 PRO A N 1
ATOM 2022 C CA . PRO A 1 258 ? -4.185 -2.519 -4.667 1.00 90.25 258 PRO A CA 1
ATOM 2023 C C . PRO A 1 258 ? -4.903 -3.657 -5.418 1.00 90.25 258 PRO A C 1
ATOM 2025 O O . PRO A 1 258 ? -4.295 -4.672 -5.757 1.00 90.25 258 PRO A O 1
ATOM 2028 N N . SER A 1 259 ? -6.203 -3.517 -5.690 1.00 79.56 259 SER A N 1
ATOM 2029 C CA . SER A 1 259 ? -7.000 -4.598 -6.310 1.00 79.56 259 SER A CA 1
ATOM 2030 C C . SER A 1 259 ? -6.616 -4.962 -7.747 1.00 79.56 259 SER A C 1
ATOM 2032 O O . SER A 1 259 ? -7.073 -5.970 -8.269 1.00 79.56 259 SER A O 1
ATOM 2034 N N . ASP A 1 260 ? -5.839 -4.116 -8.417 1.00 81.00 260 ASP A N 1
ATOM 2035 C CA . ASP A 1 260 ? -5.414 -4.375 -9.796 1.00 81.00 260 ASP A CA 1
ATOM 2036 C C . ASP A 1 260 ? -4.210 -5.337 -9.829 1.00 81.00 260 ASP A C 1
ATOM 2038 O O . ASP A 1 260 ? -3.864 -5.882 -10.872 1.00 81.00 260 ASP A O 1
ATOM 2042 N N . TYR A 1 261 ? -3.599 -5.582 -8.662 1.00 82.44 261 TYR A N 1
ATOM 2043 C CA . TYR A 1 261 ? -2.449 -6.471 -8.467 1.00 82.44 261 TYR A CA 1
ATOM 2044 C C . TYR A 1 261 ? -2.790 -7.680 -7.590 1.00 82.44 261 TYR A C 1
ATOM 2046 O O . TYR A 1 261 ? -2.108 -8.701 -7.650 1.00 82.44 261 TYR A O 1
ATOM 2054 N N . LEU A 1 262 ? -3.840 -7.569 -6.771 1.00 84.56 262 LEU A N 1
ATOM 2055 C CA . LEU A 1 262 ? -4.332 -8.608 -5.871 1.00 84.56 262 LEU A CA 1
ATOM 2056 C C . LEU A 1 262 ? -5.832 -8.800 -6.074 1.00 84.56 262 LEU A C 1
ATOM 2058 O O . LEU A 1 262 ? -6.568 -7.825 -6.204 1.00 84.56 262 LEU A O 1
ATOM 2062 N N . LYS A 1 263 ? -6.322 -10.038 -5.993 1.00 88.44 263 LYS A N 1
ATOM 2063 C CA . LYS A 1 263 ? -7.767 -10.284 -5.972 1.00 88.44 263 LYS A CA 1
ATOM 2064 C C . LYS A 1 263 ? -8.300 -9.890 -4.597 1.00 88.44 263 LYS A C 1
ATOM 2066 O O . LYS A 1 263 ? -8.070 -10.595 -3.614 1.00 88.44 263 LYS A O 1
ATOM 2071 N N . VAL A 1 264 ? -8.991 -8.754 -4.518 1.00 90.81 264 VAL A N 1
ATOM 2072 C CA . VAL A 1 264 ? -9.561 -8.234 -3.267 1.00 90.81 264 VAL A CA 1
ATOM 2073 C C . VAL A 1 264 ? -11.081 -8.229 -3.349 1.00 90.81 264 VAL A C 1
ATOM 2075 O O . VAL A 1 264 ? -11.652 -7.663 -4.275 1.00 90.81 264 VAL A O 1
ATOM 2078 N N . THR A 1 265 ? -11.722 -8.834 -2.353 1.00 91.81 265 THR A N 1
ATOM 2079 C CA . THR A 1 265 ? -13.176 -8.805 -2.137 1.00 91.81 265 THR A CA 1
ATOM 2080 C C . THR A 1 265 ? -13.483 -8.149 -0.798 1.00 91.81 265 THR A C 1
ATOM 2082 O O . THR A 1 265 ? -12.623 -8.104 0.084 1.00 91.81 265 THR A O 1
ATOM 2085 N N . GLY A 1 266 ? -14.692 -7.626 -0.626 1.00 92.12 266 GLY A N 1
ATOM 2086 C CA . GLY A 1 266 ? -15.085 -7.003 0.629 1.00 92.12 266 GLY A CA 1
ATOM 2087 C C . GLY A 1 266 ? -16.443 -6.336 0.582 1.00 92.12 266 GLY A C 1
ATOM 2088 O O . GLY A 1 266 ? -17.016 -6.133 -0.486 1.00 92.12 266 GLY A O 1
ATOM 2089 N N . GLU A 1 267 ? -16.947 -5.979 1.757 1.00 92.88 267 GLU A N 1
ATOM 2090 C CA . GLU A 1 267 ? -18.302 -5.460 1.916 1.00 92.88 267 GLU A CA 1
ATOM 2091 C C . GLU A 1 267 ? -18.349 -4.357 2.978 1.00 92.88 267 GLU A C 1
ATOM 2093 O O . GLU A 1 267 ? -17.761 -4.480 4.058 1.00 92.88 267 GLU A O 1
ATOM 2098 N N . LYS A 1 268 ? -19.090 -3.281 2.684 1.00 93.31 268 LYS A N 1
ATOM 2099 C CA . LYS A 1 268 ? -19.363 -2.176 3.612 1.00 93.31 268 LYS A CA 1
ATOM 2100 C C . LYS A 1 268 ? -20.814 -2.225 4.083 1.00 93.31 268 LYS A C 1
ATOM 2102 O O . LYS A 1 268 ? -21.723 -1.901 3.325 1.00 93.31 268 LYS A O 1
ATOM 2107 N N . ARG A 1 269 ? -21.023 -2.421 5.383 1.00 92.62 269 ARG A N 1
ATOM 2108 C CA . ARG A 1 269 ? -22.360 -2.520 6.001 1.00 92.62 269 ARG A CA 1
ATOM 2109 C C . ARG A 1 269 ? -22.469 -1.720 7.299 1.00 92.62 269 ARG A C 1
ATOM 2111 O O . ARG A 1 269 ? -21.483 -1.126 7.749 1.00 92.62 269 ARG A O 1
ATOM 2118 N N . ARG A 1 270 ? -23.674 -1.629 7.868 1.00 89.31 270 ARG A N 1
ATOM 2119 C CA . ARG A 1 270 ? -23.874 -1.053 9.210 1.00 89.31 270 ARG A CA 1
ATOM 2120 C C . ARG A 1 270 ? -23.171 -1.939 10.250 1.00 89.31 270 ARG A C 1
ATOM 2122 O O . ARG A 1 270 ? -23.066 -3.152 10.069 1.00 89.31 270 ARG A O 1
ATOM 2129 N N . ALA A 1 271 ? -22.609 -1.323 11.284 1.00 82.56 271 ALA A N 1
ATOM 2130 C CA . ALA A 1 271 ? -22.098 -2.047 12.437 1.00 82.56 271 ALA A CA 1
ATOM 2131 C C . ALA A 1 271 ? -23.269 -2.251 13.404 1.00 82.56 271 ALA A C 1
ATOM 2133 O O . ALA A 1 271 ? -23.800 -1.265 13.907 1.00 82.56 271 ALA A O 1
ATOM 2134 N N . SER A 1 272 ? -23.680 -3.508 13.570 1.00 70.19 272 SER A N 1
ATOM 2135 C CA . SER A 1 272 ? -24.527 -3.972 14.674 1.00 70.19 272 SER A CA 1
ATOM 2136 C C . SER A 1 272 ? -23.833 -3.742 16.009 1.00 70.19 272 SER A C 1
ATOM 2138 O O . SER A 1 272 ? -22.606 -4.027 16.047 1.00 70.19 272 SER A O 1
#

Secondary structure (DSSP, 8-state):
--HHHHHHTTTS-----------------EEEEEEEEEETT-EEEEEES-HHHH-EEEEEEEEEE-STT-EEEEEEEETTEEEEEEEE-S-EEEEE---B-SSTT-S-EEEEEEEEEESEEEEEEEEEESSS---EEEEEESS--S-EEEEEETTEEEEEEEE-SS--EEEEEEEE-TT-EEEEEEETTEEEEEEE-SS-EEEEEEETTEEEEEEEEPPSEEETTEEEEEEEEEB-TTSEEE--EEEEEESEEEEEE-TTTSEEEEEEEE--

Radius of gyration: 19.72 Å; chains: 1; bounding box: 58×43×52 Å

pLDDT: mean 87.21, std 16.67, range [31.33, 98.0]

Foldseek 3Di:
DCPQVVLVDQVDDDDDDDDDDDDDPQLPWAKDKDKDKAFAQKKKWKKQAACPQQAFPKKKKKKAADDVLKFKWKWFDAQLAIDIDGGDDHMGIDMHSDFLDPAPPDRMGIGMMMHTNHGMMMMMMMTTHSDNDHDMDMDMGGNDDQKDKDKAAAQKKKKKKWAGHSHLKWKKKKKDFQQWKKKFDPDPFKIWIWHRHQAFIWIWIGGNNHTPDTDTHGFPDDDDRMTIRMDMFGHDPVSMGIRHIIHTNHGMMMMITRCVSIPMDMDMDGHD

Sequence (272 aa):
MKEGKRIKKWLLGAAVAVMTMMSAIPVSAARKTFTATVQKGNCLHIVNENISGNAISKYELQVIPKTSGARYDIVYAYGTEAMAMKDCRKKSSITNSTYFKANRSANRGIIACVKANSGTVEIRVVATSRKSNVKIKKSIMKNHSPLKSQKVTKGRKLWLKGTGSNITTLPLIISGNSTVVMQRNLNKNAFERYDFKDKYMYFRRYVNNKRTMKKNRSYASAYGSTRYYSCLIPANSKGVAYTGDMITKRGTITYYYPSDYLKVTGEKRRAS